Protein AF-A0A9D4GHI7-F1 (afdb_monomer)

pLDDT: mean 71.28, std 16.62, range [35.84, 94.38]

InterPro domains:
  IPR016137 RGS domain [PS50132] (70-131)

Foldseek 3Di:
DDDDPPPVVVVVVVVVVVVVVVVVVVVVVVVVVVVVVVVVCVVVVVVDPPPPDQFDADPVPRDTDDPQLSCLVVCVVVVLVVQVVVVCCCCVPVVVDDPPDDRDDRPHDHSVCVPDDDPPPDDPPVVVVVVVVVVVVVLVVCVVVPHPDPVVVVVVDDPDPDDDDQADPVRHGDDDDPVVVPPPD

Solvent-accessible surface area (backbone atoms only — not comparable to full-atom values): 11734 Å² total; per-residue (Å²): 136,88,83,79,71,76,68,63,62,56,54,53,55,51,53,53,47,55,51,53,52,52,49,51,54,48,51,55,49,51,53,52,51,50,51,52,50,51,50,50,40,59,75,67,44,71,80,57,80,73,84,54,86,79,69,41,65,49,86,88,75,70,47,79,46,52,68,74,36,33,53,32,57,73,42,43,64,62,52,48,52,49,54,51,49,52,50,50,43,40,41,73,73,64,60,76,53,64,95,83,65,75,84,83,77,81,86,63,54,49,79,75,54,81,75,61,75,87,76,85,84,73,73,62,68,70,55,51,56,60,51,52,55,50,50,54,51,50,53,52,50,43,41,73,68,74,46,95,57,65,60,69,69,60,67,76,45,79,94,50,103,61,96,78,72,76,46,44,99,83,74,45,62,69,86,73,66,69,70,76,68,73,75,75,123

Radius of gyration: 34.08 Å; Cα contacts (8 Å, |Δi|>4): 67; chains: 1; bounding box: 99×56×79 Å

Secondary structure (DSSP, 8-state):
-----HHHHHHHHHHHHHHHHHHHHHHHHHHHHHHHHHHHHHHTTTT-----TT----TTT-PPPPHHHHHHHHHHHHHHHHHHHHHHHHHHTS--S-TTPPPPPP----GGGGG------SSHHHHHHHHHHHHHHHHHHHHHTT----HHHHHTS-SSSS---SB-TTS-B----THHHHT--

Organism: Dreissena polymorpha (NCBI:txid45954)

Sequence (185 aa):
MKLFNKNDDDEDIRTFKNRADGIGLRVSSEEEYIKKTMQLFGSYDIFGVHEEENRLFPISSKDVATIDITDDLLTCESLGKTLLKEFAEKRLKEQNVEFYALIQKVQSKKCAYLYKQTVSEKQKVTKMFKADRKLMQRLFNAANSGRAVETASVLEHELSDVPLSFAKASGKMHETQKTSILQGQ

Mean predicted aligned error: 20.53 Å

Structure (mmCIF, N/CA/C/O backbone):
data_AF-A0A9D4GHI7-F1
#
_entry.id   AF-A0A9D4GHI7-F1
#
loop_
_atom_site.group_PDB
_atom_site.id
_atom_site.type_symbol
_atom_site.label_atom_id
_atom_site.label_alt_id
_atom_site.label_comp_id
_atom_site.label_asym_id
_atom_site.label_entity_id
_atom_site.label_seq_id
_atom_site.pdbx_PDB_ins_code
_atom_site.Cartn_x
_atom_site.Cartn_y
_atom_site.Cartn_z
_atom_site.occupancy
_atom_site.B_iso_or_equiv
_atom_site.auth_seq_id
_atom_site.auth_comp_id
_atom_site.auth_asym_id
_atom_site.auth_atom_id
_atom_site.pdbx_PDB_model_num
ATOM 1 N N . MET A 1 1 ? 73.897 -4.783 -46.840 1.00 36.91 1 MET A N 1
ATOM 2 C CA . MET A 1 1 ? 73.487 -3.429 -46.398 1.00 36.91 1 MET A CA 1
ATOM 3 C C . MET A 1 1 ? 72.050 -3.200 -46.835 1.00 36.91 1 MET A C 1
ATOM 5 O O . MET A 1 1 ? 71.668 -3.702 -47.881 1.00 36.91 1 MET A O 1
ATOM 9 N N . LYS A 1 2 ? 71.270 -2.564 -45.957 1.00 49.56 2 LYS A N 1
ATOM 10 C CA . LYS A 1 2 ? 69.801 -2.527 -45.890 1.00 49.56 2 LYS A CA 1
ATOM 11 C C . LYS A 1 2 ? 69.138 -1.776 -47.046 1.00 49.56 2 LYS A C 1
ATOM 13 O O . LYS A 1 2 ? 69.615 -0.704 -47.394 1.00 49.56 2 LYS A O 1
ATOM 18 N N . LEU A 1 3 ? 67.952 -2.231 -47.445 1.00 41.97 3 LEU A N 1
ATOM 19 C CA . LEU A 1 3 ? 66.860 -1.352 -47.868 1.00 41.97 3 LEU A CA 1
ATOM 20 C C . LEU A 1 3 ? 65.563 -1.876 -47.234 1.00 41.97 3 LEU A C 1
ATOM 22 O O . LEU A 1 3 ? 64.875 -2.715 -47.801 1.00 41.97 3 LEU A O 1
ATOM 26 N N . PHE A 1 4 ? 65.289 -1.431 -46.003 1.00 48.09 4 PHE A N 1
ATOM 27 C CA . PHE A 1 4 ? 63.952 -1.525 -45.417 1.00 48.09 4 PHE A CA 1
ATOM 28 C C . PHE A 1 4 ? 63.082 -0.465 -46.096 1.00 48.09 4 PHE A C 1
ATOM 30 O O . PHE A 1 4 ? 63.494 0.691 -46.227 1.00 48.09 4 PHE A O 1
ATOM 37 N N . ASN A 1 5 ? 61.933 -0.904 -46.594 1.00 51.38 5 ASN A N 1
ATOM 38 C CA . ASN A 1 5 ? 61.021 -0.139 -47.427 1.00 51.38 5 ASN A CA 1
ATOM 39 C C . ASN A 1 5 ? 60.277 0.883 -46.550 1.00 51.38 5 ASN A C 1
ATOM 41 O O . ASN A 1 5 ? 59.411 0.514 -45.771 1.00 51.38 5 ASN A O 1
ATOM 45 N N . LYS A 1 6 ? 60.631 2.170 -46.657 1.00 54.22 6 LYS A N 1
ATOM 46 C CA . LYS A 1 6 ? 60.064 3.275 -45.852 1.00 54.22 6 LYS A CA 1
ATOM 47 C C . LYS A 1 6 ? 58.556 3.506 -46.032 1.00 54.22 6 LYS A C 1
ATOM 49 O O . LYS A 1 6 ? 57.991 4.306 -45.303 1.00 54.22 6 LYS A O 1
ATOM 54 N N . ASN A 1 7 ? 57.925 2.855 -47.006 1.00 54.19 7 ASN A N 1
ATOM 55 C CA . ASN A 1 7 ? 56.537 3.128 -47.372 1.00 54.19 7 ASN A CA 1
ATOM 56 C C . ASN A 1 7 ? 55.519 2.301 -46.571 1.00 54.19 7 ASN A C 1
ATOM 58 O O . ASN A 1 7 ? 54.378 2.734 -46.458 1.00 54.19 7 A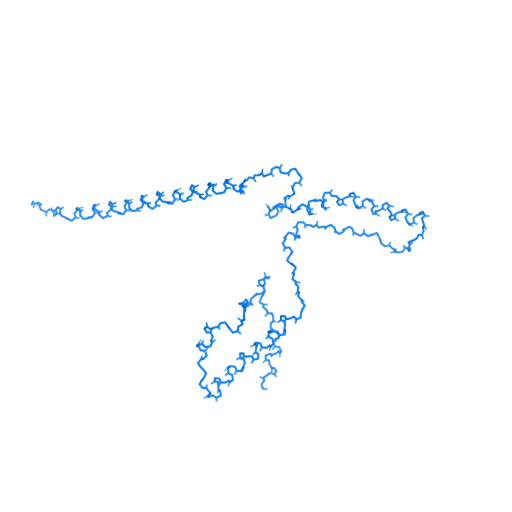SN A O 1
ATOM 62 N N . ASP A 1 8 ? 55.922 1.159 -46.005 1.00 53.44 8 ASP A N 1
ATOM 63 C CA . ASP A 1 8 ? 55.009 0.297 -45.240 1.00 53.44 8 ASP A CA 1
ATOM 64 C C . ASP A 1 8 ? 54.785 0.842 -43.814 1.00 53.44 8 ASP A C 1
ATOM 66 O O . ASP A 1 8 ? 53.674 0.789 -43.292 1.00 53.44 8 ASP A O 1
ATOM 70 N N . ASP A 1 9 ? 55.798 1.492 -43.227 1.00 56.81 9 ASP A N 1
ATOM 71 C CA . ASP A 1 9 ? 55.700 2.109 -41.896 1.00 56.81 9 ASP A CA 1
ATOM 72 C C . ASP A 1 9 ? 54.731 3.317 -41.872 1.00 56.81 9 ASP A C 1
ATOM 74 O O . ASP A 1 9 ? 54.080 3.589 -40.862 1.00 56.81 9 ASP A O 1
ATOM 78 N N . ASP A 1 10 ? 54.591 4.043 -42.988 1.00 56.56 10 ASP A N 1
ATOM 79 C CA . ASP A 1 10 ? 53.779 5.266 -43.067 1.00 56.56 10 ASP A CA 1
ATOM 80 C C . ASP A 1 10 ? 52.264 5.000 -43.200 1.00 56.56 10 ASP A C 1
ATOM 82 O O . ASP A 1 10 ? 51.456 5.841 -42.790 1.00 56.56 10 ASP A O 1
ATOM 86 N N . GLU A 1 11 ? 51.861 3.862 -43.774 1.00 56.34 11 GLU A N 1
ATOM 87 C CA . GLU A 1 11 ? 50.456 3.420 -43.876 1.00 56.34 11 GLU A CA 1
ATOM 88 C C . GLU A 1 11 ? 49.936 2.944 -42.514 1.00 56.34 11 GLU A C 1
ATOM 90 O O . GLU A 1 11 ? 48.863 3.367 -42.064 1.00 56.34 11 GLU A O 1
ATOM 95 N N . ASP A 1 12 ? 50.734 2.151 -41.795 1.00 56.78 12 ASP A N 1
ATOM 96 C CA . ASP A 1 12 ? 50.383 1.676 -40.458 1.00 56.78 12 ASP A CA 1
ATOM 97 C C . ASP A 1 12 ? 50.223 2.854 -39.485 1.00 56.78 12 ASP A C 1
ATOM 99 O O . ASP A 1 12 ? 49.191 2.968 -38.814 1.00 56.78 12 ASP A O 1
ATOM 103 N N . ILE A 1 13 ? 51.160 3.812 -39.475 1.00 57.59 13 ILE A N 1
ATOM 104 C CA . ILE A 1 13 ? 51.083 5.010 -38.617 1.00 57.59 13 ILE A CA 1
ATOM 105 C C . ILE A 1 13 ? 49.811 5.829 -38.894 1.00 57.59 13 ILE A C 1
ATOM 107 O O . ILE A 1 13 ? 49.151 6.271 -37.948 1.00 57.59 13 ILE A O 1
ATOM 111 N N . ARG A 1 14 ? 49.420 6.017 -40.164 1.00 54.94 14 ARG A N 1
ATOM 112 C CA . ARG A 1 14 ? 48.172 6.725 -40.519 1.00 54.94 14 ARG A CA 1
ATOM 113 C C . ARG A 1 14 ? 46.936 5.970 -40.043 1.00 54.94 14 ARG A C 1
ATOM 115 O O . ARG A 1 14 ? 46.001 6.587 -39.534 1.00 54.94 14 ARG A O 1
ATOM 122 N N . THR A 1 15 ? 46.938 4.646 -40.158 1.00 58.62 15 THR A N 1
ATOM 123 C CA . THR A 1 15 ? 45.806 3.796 -39.769 1.00 58.62 15 THR A CA 1
ATOM 124 C C . THR A 1 15 ? 45.612 3.765 -38.249 1.00 58.62 15 THR A C 1
ATOM 126 O O . THR A 1 15 ? 44.480 3.876 -37.765 1.00 58.62 15 THR A O 1
ATOM 129 N N . PHE A 1 16 ? 46.704 3.702 -37.477 1.00 54.75 16 PHE A N 1
ATOM 130 C CA . PHE A 1 16 ? 46.671 3.829 -36.015 1.00 54.75 16 PHE A CA 1
ATOM 131 C C . PHE A 1 16 ? 46.204 5.216 -35.565 1.00 54.75 16 PHE A C 1
ATOM 133 O O . PHE A 1 16 ? 45.392 5.311 -34.643 1.00 54.75 16 PHE A O 1
ATOM 140 N N . LYS A 1 17 ? 46.656 6.278 -36.241 1.00 57.47 17 LYS A N 1
ATOM 141 C CA . LYS A 1 17 ? 46.260 7.657 -35.933 1.00 57.47 17 LYS A CA 1
ATOM 142 C C . LYS A 1 17 ? 44.770 7.894 -36.196 1.00 57.47 17 LYS A C 1
ATOM 144 O O . LYS A 1 17 ? 44.068 8.337 -35.299 1.00 57.47 17 LYS A O 1
ATOM 149 N N . ASN A 1 18 ? 44.251 7.440 -37.338 1.00 58.59 18 ASN A N 1
ATOM 150 C CA . ASN A 1 18 ? 42.822 7.532 -37.668 1.00 58.59 18 ASN A CA 1
ATOM 151 C C . ASN A 1 18 ? 41.924 6.742 -36.694 1.00 58.59 18 ASN A C 1
ATOM 153 O O . ASN A 1 18 ? 40.822 7.183 -36.366 1.00 58.59 18 ASN A O 1
ATOM 157 N N . ARG A 1 19 ? 42.381 5.578 -36.205 1.00 60.00 19 ARG A N 1
ATOM 158 C CA . ARG A 1 19 ? 41.672 4.821 -35.155 1.00 60.00 19 ARG A CA 1
ATOM 159 C C . ARG A 1 19 ? 41.695 5.541 -33.809 1.00 60.00 19 ARG A C 1
ATOM 161 O O . ARG A 1 19 ? 40.661 5.580 -33.150 1.00 60.00 19 ARG A O 1
ATOM 168 N N . ALA A 1 20 ? 42.838 6.095 -33.407 1.00 60.69 20 ALA A N 1
ATOM 169 C CA . ALA A 1 20 ? 42.964 6.854 -32.164 1.00 60.69 20 ALA A CA 1
ATOM 170 C C . ALA A 1 20 ? 42.109 8.132 -32.191 1.00 60.69 20 ALA A C 1
ATOM 172 O O . ALA A 1 20 ? 41.377 8.394 -31.239 1.00 60.69 20 ALA A O 1
ATOM 173 N N . ASP A 1 21 ? 42.115 8.852 -33.314 1.00 60.97 21 ASP A N 1
ATOM 174 C CA . ASP A 1 21 ? 41.306 10.053 -33.532 1.00 60.97 21 ASP A CA 1
ATOM 175 C C . ASP A 1 21 ? 39.803 9.717 -33.546 1.00 60.97 21 ASP A C 1
ATOM 177 O O . ASP A 1 21 ? 38.998 10.418 -32.933 1.00 60.97 21 ASP A O 1
ATOM 181 N N . GLY A 1 22 ? 39.413 8.590 -34.156 1.00 62.66 22 GLY A N 1
ATOM 182 C CA . GLY A 1 22 ? 38.034 8.092 -34.139 1.00 62.66 22 GLY A CA 1
ATOM 183 C C . GLY A 1 22 ? 37.550 7.637 -32.755 1.00 62.66 22 GLY A C 1
ATOM 184 O O . GLY A 1 22 ? 36.383 7.837 -32.418 1.00 62.66 22 GLY A O 1
ATOM 185 N N . ILE A 1 23 ? 38.428 7.057 -31.929 1.00 62.44 23 ILE A N 1
ATOM 186 C CA . ILE A 1 23 ? 38.120 6.721 -30.529 1.00 62.44 23 ILE A CA 1
ATOM 187 C C . ILE A 1 23 ? 37.993 8.002 -29.697 1.00 62.44 23 ILE A C 1
ATOM 189 O O . ILE A 1 23 ? 37.028 8.133 -28.951 1.00 62.44 23 ILE A O 1
ATOM 193 N N . GLY A 1 24 ? 38.896 8.973 -29.873 1.00 63.75 24 GLY A N 1
ATOM 194 C CA . GLY A 1 24 ? 38.831 10.272 -29.198 1.00 63.75 24 GLY A CA 1
ATOM 195 C C . GLY A 1 24 ? 37.549 11.051 -29.516 1.00 63.75 24 GLY A C 1
ATOM 196 O O . GLY A 1 24 ? 36.907 11.571 -28.605 1.00 63.75 24 GLY A O 1
ATOM 197 N N . LEU A 1 25 ? 37.114 11.056 -30.783 1.00 66.06 25 LEU A N 1
ATOM 198 C CA . LEU A 1 25 ? 35.837 11.658 -31.189 1.00 66.06 25 LEU A CA 1
ATOM 199 C C . LEU A 1 25 ? 34.624 10.957 -30.559 1.00 66.06 25 LEU A C 1
ATOM 201 O O . LEU A 1 25 ? 33.683 11.629 -30.136 1.00 66.06 25 LEU A O 1
ATOM 205 N N . ARG A 1 26 ? 34.637 9.619 -30.475 1.00 64.81 26 ARG A N 1
ATOM 206 C CA . ARG A 1 26 ? 33.554 8.851 -29.835 1.00 64.81 26 ARG A CA 1
ATOM 207 C C . ARG A 1 26 ? 33.482 9.121 -28.337 1.00 64.81 26 ARG A C 1
ATOM 209 O O . ARG A 1 26 ? 32.400 9.421 -27.848 1.00 64.81 26 ARG A O 1
ATOM 216 N N . VAL A 1 27 ? 34.620 9.099 -27.646 1.00 72.75 27 VAL A N 1
ATOM 217 C CA . VAL A 1 27 ? 34.700 9.401 -26.209 1.00 72.75 27 VAL A CA 1
ATOM 218 C C . VAL A 1 27 ? 34.228 10.831 -25.930 1.00 72.75 27 VAL A C 1
ATOM 220 O O . VAL A 1 27 ? 33.415 11.036 -25.036 1.00 72.75 27 VAL A O 1
ATOM 223 N N . SER A 1 28 ? 34.638 11.811 -26.744 1.00 75.75 28 SER A N 1
ATOM 224 C CA . SER A 1 28 ? 34.184 13.201 -26.587 1.00 75.75 28 SER A CA 1
ATOM 225 C C . SER A 1 28 ? 32.670 13.350 -26.775 1.00 75.75 28 SER A C 1
ATOM 227 O O . SER A 1 28 ? 32.039 14.131 -26.066 1.00 75.75 28 SER A O 1
ATOM 229 N N . SER A 1 29 ? 32.080 12.610 -27.718 1.00 78.12 29 SER A N 1
ATOM 230 C CA . SER A 1 29 ? 30.631 12.624 -27.933 1.00 78.12 29 SER A CA 1
ATOM 231 C C . SER A 1 29 ? 29.888 11.948 -26.777 1.00 78.12 29 SER A C 1
ATOM 233 O O . SER A 1 29 ? 28.899 12.486 -26.283 1.00 78.12 29 SER A O 1
ATOM 235 N N . GLU A 1 30 ? 30.377 10.802 -26.300 1.00 83.75 30 GLU A N 1
ATOM 236 C CA . GLU A 1 30 ? 29.806 10.078 -25.159 1.00 83.75 30 GLU A CA 1
ATOM 237 C C . GLU A 1 30 ? 29.851 10.912 -23.871 1.00 83.75 30 GLU A C 1
ATOM 239 O O . GLU A 1 30 ? 28.857 10.970 -23.146 1.00 83.75 30 GLU A O 1
ATOM 244 N N . GLU A 1 31 ? 30.946 11.631 -23.614 1.00 87.69 31 GLU A N 1
ATOM 245 C CA . GLU A 1 31 ? 31.047 12.568 -22.489 1.00 87.69 31 GLU A CA 1
ATOM 246 C C . GLU A 1 31 ? 29.995 13.682 -22.554 1.00 87.69 31 GLU A C 1
ATOM 248 O O . GLU A 1 31 ? 29.433 14.074 -21.527 1.00 87.69 31 GLU A O 1
ATOM 253 N N . GLU A 1 32 ? 29.706 14.193 -23.750 1.00 89.44 32 GLU A N 1
ATOM 254 C CA . GLU A 1 32 ? 28.694 15.229 -23.954 1.00 89.44 32 GLU A CA 1
ATOM 255 C C . GLU A 1 32 ? 27.276 14.686 -23.713 1.00 89.44 32 GLU A C 1
ATOM 257 O O . GLU A 1 32 ? 26.469 15.328 -23.032 1.00 89.44 32 GLU A O 1
ATOM 262 N N . TYR A 1 33 ? 26.994 13.458 -24.166 1.00 88.00 33 TYR A N 1
ATOM 263 C CA . TYR A 1 33 ? 25.744 12.764 -23.849 1.00 88.00 33 TYR A CA 1
ATOM 264 C C . TYR A 1 33 ? 25.595 12.505 -22.350 1.00 88.00 33 TYR A C 1
ATOM 266 O O . TYR A 1 33 ? 24.524 12.755 -21.799 1.00 88.00 33 TYR A O 1
ATOM 274 N N . ILE A 1 34 ? 26.652 12.055 -21.667 1.00 89.31 34 ILE A N 1
ATOM 275 C CA . ILE A 1 34 ? 26.629 11.835 -20.215 1.00 89.31 34 ILE A CA 1
ATOM 276 C C . ILE A 1 34 ? 26.352 13.150 -19.486 1.00 89.31 34 ILE A C 1
ATOM 278 O O . ILE A 1 34 ? 25.494 13.179 -18.605 1.00 89.31 34 ILE A O 1
ATOM 282 N N . LYS A 1 35 ? 27.008 14.250 -19.877 1.00 90.00 35 LYS A N 1
ATOM 283 C CA . LYS A 1 35 ? 26.753 15.581 -19.300 1.00 90.00 35 LYS A CA 1
ATOM 284 C C . LYS A 1 35 ? 25.298 16.001 -19.479 1.00 90.00 35 LYS A C 1
ATOM 286 O O . LYS A 1 35 ? 24.675 16.445 -18.518 1.00 90.00 35 LYS A O 1
ATOM 291 N N . LYS A 1 36 ? 24.735 15.811 -20.674 1.00 91.38 36 LYS A N 1
ATOM 292 C CA . LYS A 1 36 ? 23.339 16.158 -20.967 1.00 91.38 36 LYS A CA 1
ATOM 293 C C . LYS A 1 36 ? 22.356 15.303 -20.166 1.00 91.38 36 LYS A C 1
ATOM 295 O O . LYS A 1 36 ? 21.393 15.833 -19.621 1.00 91.38 36 LYS A O 1
ATOM 300 N N . THR A 1 37 ? 22.626 14.005 -20.039 1.00 87.69 37 THR A N 1
ATOM 301 C CA . THR A 1 37 ? 21.833 13.081 -19.218 1.00 87.69 37 THR A CA 1
ATOM 302 C C . THR A 1 37 ? 21.900 13.448 -17.737 1.00 87.69 37 THR A C 1
ATOM 304 O O . THR A 1 37 ? 20.863 13.537 -17.090 1.00 87.69 37 THR A O 1
ATOM 307 N N . MET A 1 38 ? 23.091 13.735 -17.207 1.00 87.88 38 MET A N 1
ATOM 308 C CA . MET A 1 38 ? 23.264 14.161 -15.814 1.00 87.88 38 MET A CA 1
ATOM 309 C C . MET A 1 38 ? 22.590 15.507 -15.538 1.00 87.88 38 MET A C 1
ATOM 311 O O . MET A 1 38 ? 21.978 15.680 -14.488 1.00 87.88 38 MET A O 1
ATOM 315 N N . GLN A 1 39 ? 22.633 16.440 -16.491 1.00 90.62 39 GLN A N 1
ATOM 316 C CA . GLN A 1 39 ? 21.901 17.702 -16.394 1.00 90.62 39 GLN A CA 1
ATOM 317 C C . GLN A 1 39 ? 20.385 17.467 -16.369 1.00 90.62 39 GLN A C 1
ATOM 319 O O . GLN A 1 39 ? 19.680 18.095 -15.582 1.00 90.62 39 GLN A O 1
ATOM 324 N N . LEU A 1 40 ? 19.888 16.533 -17.185 1.00 89.00 40 LEU A N 1
ATOM 325 C CA . LEU A 1 40 ? 18.485 16.130 -17.170 1.00 89.00 40 LEU A CA 1
ATOM 326 C C . LEU A 1 40 ? 18.107 15.518 -15.812 1.00 89.00 40 LEU A C 1
ATOM 328 O O . LEU A 1 40 ? 17.105 15.907 -15.219 1.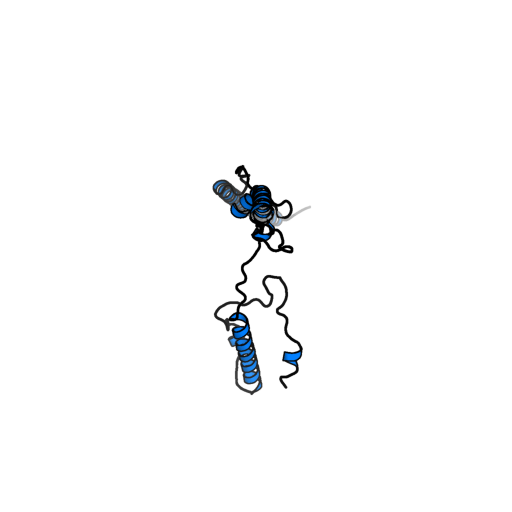00 89.00 40 LEU A O 1
ATOM 332 N N . PHE A 1 41 ? 18.939 14.617 -15.288 1.00 88.50 41 PHE A N 1
ATOM 333 C CA . PHE A 1 41 ? 18.741 13.994 -13.980 1.00 88.50 41 PHE A CA 1
ATOM 334 C C . PHE A 1 41 ? 18.721 15.020 -12.846 1.00 88.50 41 PHE A C 1
ATOM 336 O O . PHE A 1 41 ? 17.873 14.924 -11.964 1.00 88.50 41 PHE A O 1
ATOM 343 N N . GLY A 1 42 ? 19.589 16.033 -12.906 1.00 83.88 42 GLY A N 1
ATOM 344 C CA . GLY A 1 42 ? 19.567 17.160 -11.975 1.00 83.88 42 GLY A CA 1
ATOM 345 C C . GLY A 1 42 ? 18.320 18.037 -12.122 1.00 83.88 42 GLY A C 1
ATOM 346 O O . GLY A 1 42 ? 17.767 18.472 -11.121 1.00 83.88 42 GLY A O 1
ATOM 347 N N . SER A 1 43 ? 17.827 18.263 -13.347 1.00 85.19 43 SER A N 1
ATOM 348 C CA . SER A 1 43 ? 16.620 19.077 -13.577 1.00 85.19 43 SER A CA 1
ATOM 349 C C . SER A 1 43 ? 15.338 18.445 -13.028 1.00 85.19 43 SER A C 1
ATOM 351 O O . SER A 1 43 ? 14.436 19.164 -12.607 1.00 85.19 43 SER A O 1
ATOM 353 N N . TYR A 1 44 ? 15.275 17.112 -13.014 1.00 78.38 44 TYR A N 1
ATOM 354 C CA . TYR A 1 44 ? 14.162 16.341 -12.456 1.00 78.38 44 TYR A CA 1
ATOM 355 C C . TYR A 1 44 ? 14.427 15.865 -11.021 1.00 78.38 44 TYR A C 1
ATOM 357 O O . TYR A 1 44 ? 13.640 15.079 -10.505 1.00 78.38 44 TYR A O 1
ATOM 365 N N . ASP A 1 45 ? 15.533 16.304 -10.410 1.00 73.50 45 ASP A N 1
ATOM 366 C CA . ASP A 1 45 ? 15.969 15.932 -9.060 1.00 73.50 45 ASP A CA 1
ATOM 367 C C . ASP A 1 45 ? 15.890 14.417 -8.780 1.00 73.50 45 ASP A C 1
ATOM 369 O O . ASP A 1 45 ? 15.499 13.966 -7.710 1.00 73.50 45 ASP A O 1
ATOM 373 N N . ILE A 1 46 ? 16.259 13.597 -9.773 1.00 72.62 46 ILE A N 1
ATOM 374 C CA . ILE A 1 46 ? 16.041 12.136 -9.747 1.00 72.62 46 ILE A CA 1
ATOM 375 C C . ILE A 1 46 ? 16.812 11.460 -8.602 1.00 72.62 46 ILE A C 1
ATOM 377 O O . ILE A 1 46 ? 16.407 10.411 -8.103 1.00 72.62 46 ILE A O 1
ATOM 381 N N . PHE A 1 47 ? 17.931 12.061 -8.191 1.00 71.94 47 PHE A N 1
ATOM 382 C CA . PHE A 1 47 ? 18.752 11.612 -7.064 1.00 71.94 47 PHE A CA 1
ATOM 383 C C . PHE A 1 47 ? 18.596 12.490 -5.824 1.00 71.94 47 PHE A C 1
ATOM 385 O O . PHE A 1 47 ? 19.315 12.281 -4.844 1.00 71.94 47 PHE A O 1
ATOM 392 N N . GLY A 1 48 ? 17.690 13.466 -5.868 1.00 63.50 48 GLY A N 1
ATOM 393 C CA . GLY A 1 48 ? 17.322 14.254 -4.712 1.00 63.50 48 GLY A CA 1
ATOM 394 C C . GLY A 1 48 ? 16.810 13.324 -3.632 1.00 63.50 48 GLY A C 1
ATOM 395 O O . GLY A 1 48 ? 15.780 12.664 -3.779 1.00 63.50 48 GLY A O 1
ATOM 396 N N . VAL A 1 49 ? 17.534 13.262 -2.517 1.00 62.00 49 VAL A N 1
ATOM 397 C CA . VAL A 1 49 ? 16.946 12.771 -1.277 1.00 62.00 49 VAL A CA 1
ATOM 398 C C . VAL A 1 49 ? 16.002 13.877 -0.844 1.00 62.00 49 VAL A C 1
ATOM 400 O O . VAL A 1 49 ? 16.394 14.802 -0.141 1.00 62.00 49 VAL A O 1
ATOM 403 N N . HIS A 1 50 ? 14.773 13.835 -1.352 1.00 61.06 50 HIS A N 1
ATOM 404 C CA . HIS A 1 50 ? 13.737 14.723 -0.872 1.00 61.06 50 HIS A CA 1
ATOM 405 C C . HIS A 1 50 ? 13.531 14.385 0.605 1.00 61.06 50 HIS A C 1
ATOM 407 O O . HIS A 1 50 ? 12.929 13.359 0.936 1.00 61.06 50 HIS A O 1
ATOM 413 N N . GLU A 1 51 ? 14.058 15.235 1.488 1.00 60.59 51 GLU A N 1
ATOM 414 C CA . GLU A 1 51 ? 13.716 15.286 2.909 1.00 60.59 51 GLU A CA 1
ATOM 415 C C . GLU A 1 51 ? 12.269 15.778 3.044 1.00 60.59 51 GLU A C 1
ATOM 417 O O . GLU A 1 51 ? 11.970 16.796 3.658 1.00 60.59 51 GLU A O 1
ATOM 422 N N . GLU A 1 52 ? 11.335 15.084 2.401 1.00 61.50 52 GLU A N 1
ATOM 423 C CA . GLU A 1 52 ? 9.937 15.257 2.726 1.00 61.50 52 GLU A CA 1
ATOM 424 C C . GLU A 1 52 ? 9.713 14.573 4.066 1.00 61.50 52 GLU A C 1
ATOM 426 O O . GLU A 1 52 ? 9.768 13.342 4.187 1.00 61.50 52 GLU A O 1
ATOM 431 N N . GLU A 1 53 ? 9.517 15.408 5.085 1.00 66.06 53 GLU A N 1
ATOM 432 C CA . GLU A 1 53 ? 9.170 14.983 6.430 1.00 66.06 53 GLU A CA 1
ATOM 433 C C . GLU A 1 53 ? 8.050 13.933 6.359 1.00 66.06 53 GLU A C 1
ATOM 435 O O . GLU A 1 53 ? 7.025 14.117 5.703 1.00 66.06 53 GLU A O 1
ATOM 440 N N . ASN A 1 54 ? 8.267 12.810 7.043 1.00 69.62 54 ASN A N 1
ATOM 441 C CA . ASN A 1 54 ? 7.363 11.663 7.160 1.00 69.62 54 ASN A CA 1
ATOM 442 C C . ASN A 1 54 ? 7.275 10.685 5.979 1.00 69.62 54 ASN A C 1
ATOM 444 O O . ASN A 1 54 ? 6.536 9.712 6.105 1.00 69.62 54 ASN A O 1
ATOM 448 N N . ARG A 1 55 ? 8.035 10.812 4.883 1.00 77.44 55 ARG A N 1
ATOM 449 C CA . ARG A 1 55 ? 8.038 9.740 3.862 1.00 77.44 55 ARG A CA 1
ATOM 450 C C . ARG A 1 55 ? 8.658 8.445 4.396 1.00 77.44 55 ARG A C 1
ATOM 452 O O . ARG A 1 55 ? 9.782 8.429 4.895 1.00 77.44 55 ARG A O 1
ATOM 459 N N . LEU A 1 56 ? 7.931 7.334 4.261 1.00 85.62 56 LEU A N 1
ATOM 460 C CA . LEU A 1 56 ? 8.410 6.011 4.662 1.00 85.62 56 LEU A CA 1
ATOM 461 C C . LEU A 1 56 ? 9.117 5.293 3.509 1.00 85.62 56 LEU A C 1
ATOM 463 O O . LEU A 1 56 ? 8.656 5.308 2.370 1.00 85.62 56 LEU A O 1
ATOM 467 N N . PHE A 1 57 ? 10.202 4.591 3.835 1.00 86.44 57 PHE A N 1
ATOM 468 C CA . PHE A 1 57 ? 10.986 3.799 2.888 1.00 86.44 57 PHE A CA 1
ATOM 469 C C . PHE A 1 57 ? 11.049 2.345 3.365 1.00 86.44 57 PHE A C 1
ATOM 471 O O . PHE A 1 57 ? 11.646 2.062 4.410 1.00 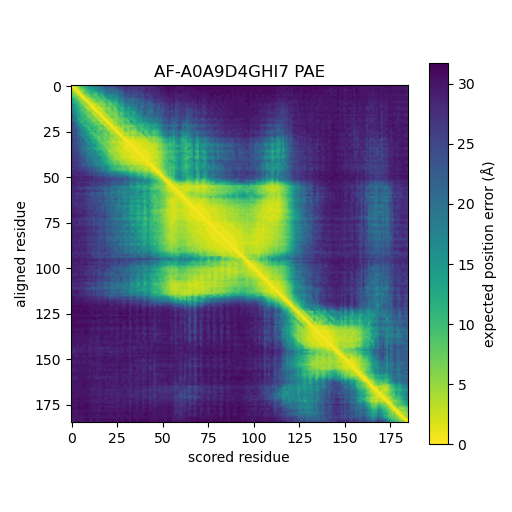86.44 57 PHE A O 1
ATOM 478 N N . PRO A 1 58 ? 10.445 1.384 2.648 1.00 84.75 58 PRO A N 1
ATOM 479 C CA . PRO A 1 58 ? 10.572 -0.023 2.987 1.00 84.75 58 PRO A CA 1
ATOM 480 C C . PRO A 1 58 ? 12.006 -0.479 2.704 1.00 84.75 58 PRO A C 1
ATOM 482 O O . PRO A 1 58 ? 12.472 -0.404 1.571 1.00 84.75 58 PRO A O 1
ATOM 485 N N . ILE A 1 59 ? 12.695 -1.026 3.709 1.00 84.94 59 ILE A N 1
ATOM 486 C CA . ILE A 1 59 ? 14.097 -1.479 3.586 1.00 84.94 59 ILE A CA 1
ATOM 487 C C . ILE A 1 59 ? 14.273 -2.503 2.452 1.00 84.94 59 ILE A C 1
ATOM 489 O O . ILE A 1 59 ? 15.307 -2.534 1.788 1.00 84.94 59 ILE A O 1
ATOM 493 N N . SER A 1 60 ? 13.258 -3.338 2.218 1.00 82.44 60 SER A N 1
ATOM 494 C CA . SER A 1 60 ? 13.301 -4.407 1.220 1.00 82.44 60 SER A CA 1
ATOM 495 C C . SER A 1 60 ? 13.298 -3.905 -0.220 1.00 82.44 60 SER A C 1
ATOM 497 O O . 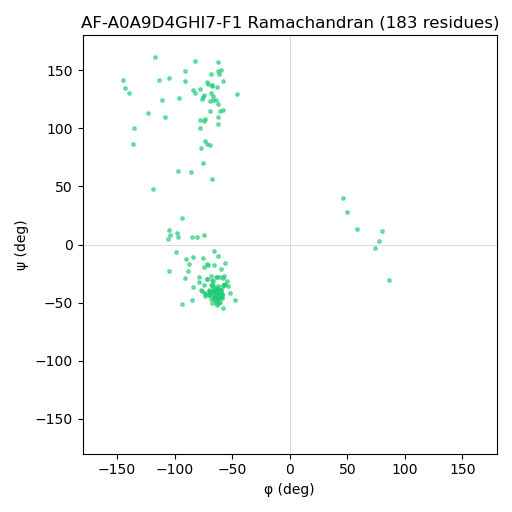SER A 1 60 ? 13.968 -4.499 -1.058 1.00 82.44 60 SER A O 1
ATOM 499 N N . SER A 1 61 ? 12.524 -2.860 -0.517 1.00 82.12 61 SER A N 1
ATOM 500 C CA . SER A 1 61 ? 12.383 -2.350 -1.883 1.00 82.12 61 SER A CA 1
ATOM 501 C C . SER A 1 61 ? 13.145 -1.062 -2.134 1.00 82.12 61 SER A C 1
ATOM 503 O O . SER A 1 61 ? 13.483 -0.793 -3.278 1.00 82.12 61 SER A O 1
ATOM 505 N N . LYS A 1 62 ? 13.443 -0.292 -1.080 1.00 80.75 62 LYS A N 1
ATOM 506 C CA . LYS A 1 62 ? 14.047 1.047 -1.146 1.00 80.75 62 LYS A CA 1
ATOM 507 C C . LYS A 1 62 ? 13.229 2.065 -1.950 1.00 80.75 62 LYS A C 1
ATOM 509 O O . LYS A 1 62 ? 13.728 3.147 -2.236 1.00 80.75 62 LYS A O 1
ATOM 514 N N . ASP A 1 63 ? 11.978 1.740 -2.259 1.00 82.50 63 ASP A N 1
ATOM 515 C CA . ASP A 1 63 ? 11.054 2.645 -2.933 1.00 82.50 63 ASP A CA 1
ATOM 516 C C . ASP A 1 63 ? 10.400 3.606 -1.936 1.00 82.50 63 ASP A C 1
ATOM 518 O O . ASP A 1 63 ? 10.301 3.331 -0.740 1.00 82.50 63 ASP A O 1
ATOM 522 N N . VAL A 1 64 ? 9.914 4.737 -2.437 1.00 86.25 64 VAL A N 1
ATOM 523 C CA . VAL A 1 64 ? 9.170 5.713 -1.636 1.00 86.25 64 VAL A CA 1
ATOM 524 C C . VAL A 1 64 ? 7.747 5.197 -1.405 1.00 86.25 64 VAL A C 1
ATOM 526 O O . VAL A 1 64 ? 7.025 4.898 -2.359 1.00 86.25 64 VAL A O 1
ATOM 529 N N . ALA A 1 65 ? 7.311 5.109 -0.146 1.00 87.12 65 ALA A N 1
ATOM 530 C CA . ALA A 1 65 ? 5.912 4.832 0.159 1.00 87.12 65 ALA A CA 1
ATOM 531 C C . ALA A 1 65 ? 5.023 6.008 -0.273 1.00 87.12 65 ALA A C 1
ATOM 533 O O . ALA A 1 65 ? 5.328 7.172 -0.018 1.00 87.12 65 ALA A O 1
ATOM 534 N N . THR A 1 66 ? 3.885 5.703 -0.897 1.00 87.88 66 THR A N 1
ATOM 535 C CA . THR A 1 66 ? 2.861 6.707 -1.212 1.00 87.88 66 THR A CA 1
ATOM 536 C C . THR A 1 66 ? 2.315 7.334 0.068 1.00 87.88 66 THR A C 1
ATOM 538 O O . THR A 1 66 ? 2.181 6.626 1.067 1.00 87.88 66 THR A O 1
ATOM 541 N N . ILE A 1 67 ? 1.894 8.599 0.000 1.00 87.94 67 ILE A N 1
ATOM 542 C CA . ILE A 1 67 ? 1.297 9.357 1.118 1.00 87.94 67 ILE A CA 1
ATOM 543 C C . ILE A 1 67 ? 0.208 8.538 1.829 1.00 87.94 67 ILE A C 1
ATOM 545 O O . ILE A 1 67 ? 0.281 8.329 3.030 1.00 87.94 67 ILE A O 1
ATOM 549 N N . ASP A 1 68 ? -0.703 7.926 1.071 1.00 88.44 68 ASP A N 1
ATOM 550 C CA . ASP A 1 68 ? -1.741 7.028 1.588 1.00 88.44 68 ASP A CA 1
ATOM 551 C C . ASP A 1 68 ? -1.237 5.891 2.492 1.00 88.44 68 ASP A C 1
ATOM 553 O O . ASP A 1 68 ? -1.900 5.519 3.452 1.00 88.44 68 ASP A O 1
ATOM 557 N N .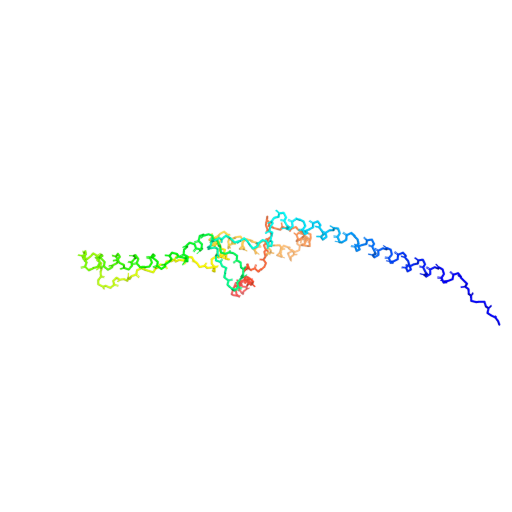 ILE A 1 69 ? -0.120 5.256 2.125 1.00 89.88 69 ILE A N 1
ATOM 558 C CA . ILE A 1 69 ? 0.459 4.138 2.886 1.00 89.88 69 ILE A CA 1
ATOM 559 C C . I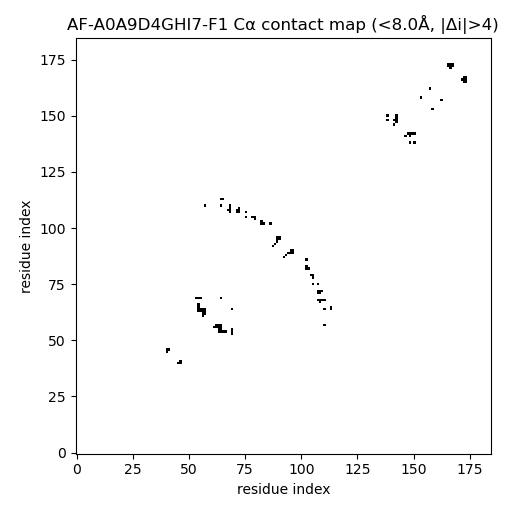LE A 1 69 ? 1.169 4.691 4.116 1.00 89.88 69 ILE A C 1
ATOM 561 O O . ILE A 1 69 ? 1.087 4.101 5.189 1.00 89.88 69 ILE A O 1
ATOM 565 N N . THR A 1 70 ? 1.858 5.815 3.945 1.00 90.38 70 THR A N 1
ATOM 566 C CA . THR A 1 70 ? 2.541 6.536 5.012 1.00 90.38 70 THR A CA 1
ATOM 567 C C . THR A 1 70 ? 1.569 6.940 6.115 1.00 90.38 70 THR A C 1
ATOM 569 O O . THR A 1 70 ? 1.752 6.526 7.258 1.00 90.38 70 THR A O 1
ATOM 572 N N . ASP A 1 71 ? 0.496 7.648 5.770 1.00 90.56 71 ASP A N 1
ATOM 573 C CA . ASP A 1 71 ? -0.507 8.108 6.730 1.00 90.56 71 ASP A CA 1
ATOM 574 C C . ASP A 1 71 ? -1.173 6.932 7.445 1.00 90.56 71 ASP A C 1
ATOM 576 O O . ASP A 1 71 ? -1.308 6.937 8.668 1.00 90.56 71 ASP A O 1
ATOM 580 N N . ASP A 1 72 ? -1.544 5.883 6.710 1.00 91.19 72 ASP A N 1
ATOM 581 C CA . ASP A 1 72 ? -2.220 4.716 7.279 1.00 91.19 72 ASP A CA 1
ATOM 582 C C . ASP A 1 72 ? -1.299 3.938 8.238 1.00 91.19 72 ASP A C 1
ATOM 584 O O . ASP A 1 72 ? -1.720 3.528 9.318 1.00 91.19 72 ASP A O 1
ATOM 588 N N . LEU A 1 73 ? -0.008 3.797 7.911 1.00 91.75 73 LEU A N 1
ATOM 589 C CA . LEU A 1 73 ? 0.968 3.161 8.803 1.00 91.75 73 LEU A CA 1
ATOM 590 C C . LEU A 1 73 ? 1.285 4.016 10.035 1.00 91.75 73 LEU A C 1
ATOM 592 O O . LEU A 1 73 ? 1.387 3.464 11.131 1.00 91.75 73 LEU A O 1
ATOM 596 N N . LEU A 1 74 ? 1.415 5.336 9.882 1.00 91.56 74 LEU A N 1
ATOM 597 C CA . LEU A 1 74 ? 1.702 6.242 10.998 1.00 91.56 74 LEU A CA 1
ATOM 598 C C . LEU A 1 74 ? 0.497 6.411 11.938 1.00 91.56 74 LEU A C 1
ATOM 600 O O . LEU A 1 74 ? 0.676 6.607 13.139 1.00 91.56 74 LEU A O 1
ATOM 604 N N . THR A 1 75 ? -0.732 6.287 11.428 1.00 91.94 75 THR A N 1
ATOM 605 C CA . THR A 1 75 ? -1.968 6.449 12.217 1.00 91.94 75 THR A CA 1
ATOM 606 C C . THR A 1 75 ? -2.601 5.131 12.682 1.00 91.94 75 THR A C 1
ATOM 608 O O . THR A 1 75 ? -3.530 5.152 13.491 1.00 91.94 75 THR A O 1
ATOM 611 N N . CYS A 1 76 ? -2.100 3.965 12.254 1.00 92.19 76 CYS A N 1
ATOM 612 C CA . CYS A 1 76 ? -2.732 2.676 12.568 1.00 92.19 76 CYS A CA 1
ATOM 613 C C . CYS A 1 76 ? -2.869 2.391 14.075 1.00 92.19 76 CYS A C 1
ATOM 615 O O . CYS A 1 76 ? -3.860 1.797 14.510 1.00 92.19 76 CYS A O 1
ATOM 617 N N . GLU A 1 77 ? -1.904 2.827 14.890 1.00 93.25 77 GLU A N 1
ATOM 618 C CA . GLU A 1 77 ? -1.927 2.607 16.338 1.00 93.25 77 GLU A CA 1
ATOM 619 C C . GLU A 1 77 ? -3.045 3.414 17.007 1.00 93.25 77 GLU A C 1
ATOM 621 O O . GLU A 1 77 ? -3.802 2.878 17.824 1.00 93.25 77 GLU A O 1
ATOM 626 N N . SER A 1 78 ? -3.166 4.699 16.662 1.00 93.31 78 SER A N 1
ATOM 627 C CA . SER A 1 78 ? -4.196 5.571 17.228 1.00 93.31 78 SER A CA 1
ATOM 628 C C . SER A 1 78 ? -5.587 5.098 16.808 1.00 93.31 78 SER A C 1
ATOM 630 O O . SER A 1 78 ? -6.466 4.980 17.662 1.00 93.31 78 SER A O 1
ATOM 632 N N . LEU A 1 79 ? -5.758 4.704 15.543 1.00 92.56 79 LEU A N 1
ATOM 633 C CA . LEU A 1 79 ? -6.987 4.088 15.037 1.00 92.56 79 LEU A CA 1
ATOM 634 C C . LEU A 1 79 ? -7.343 2.801 15.794 1.00 92.56 79 LEU A C 1
ATOM 636 O O . LEU A 1 79 ? -8.485 2.632 16.224 1.00 92.56 79 LEU A O 1
ATOM 640 N N . GLY A 1 80 ? -6.367 1.916 16.021 1.00 93.75 80 GLY A N 1
ATOM 641 C CA . GLY A 1 80 ? -6.572 0.683 16.782 1.00 93.75 80 GLY A CA 1
ATOM 642 C C . GLY A 1 80 ? -7.007 0.940 18.227 1.00 93.75 80 GLY A C 1
ATOM 643 O O . GLY A 1 80 ? -7.930 0.289 18.722 1.00 93.75 80 GLY A O 1
ATOM 644 N N . LYS A 1 81 ? -6.396 1.927 18.896 1.00 94.38 81 LYS A N 1
ATOM 645 C CA . LYS A 1 81 ? -6.787 2.339 20.255 1.00 94.38 81 LYS A CA 1
ATOM 646 C C . LYS A 1 81 ? -8.209 2.895 20.292 1.00 94.38 81 LYS A C 1
ATOM 648 O O . LYS A 1 81 ? -8.949 2.575 21.222 1.00 94.38 81 LYS A O 1
ATOM 653 N N . THR A 1 82 ? -8.594 3.703 19.308 1.00 94.31 82 THR A N 1
ATOM 654 C CA . THR A 1 82 ? -9.949 4.264 19.211 1.00 94.31 82 THR A CA 1
ATOM 655 C C . THR A 1 82 ? -10.987 3.164 19.014 1.00 94.31 82 THR A C 1
ATOM 657 O O . THR A 1 82 ? -11.932 3.088 19.796 1.00 94.31 82 THR A O 1
ATOM 660 N N . LEU A 1 83 ? -10.763 2.233 18.079 1.00 93.56 83 LEU A N 1
ATOM 661 C CA . LEU A 1 83 ? -11.668 1.096 17.861 1.00 93.56 83 LEU A CA 1
ATOM 662 C C . LEU A 1 83 ? -11.823 0.218 19.105 1.00 93.56 83 LEU A C 1
ATOM 664 O O . LEU A 1 83 ? -12.925 -0.238 19.407 1.00 93.56 83 LEU A O 1
ATOM 668 N N . LEU A 1 84 ? -10.734 -0.013 19.843 1.00 93.94 84 LEU A N 1
ATOM 669 C CA . LEU A 1 84 ? -10.788 -0.784 21.081 1.00 93.94 84 LEU A CA 1
ATOM 670 C C . LEU A 1 84 ? -11.621 -0.072 22.153 1.00 93.94 84 LEU A C 1
ATOM 672 O O . LEU A 1 84 ? -12.428 -0.715 22.824 1.00 93.94 84 LEU A O 1
ATOM 676 N N . LYS A 1 85 ? -11.432 1.243 22.313 1.00 94.31 85 LYS A N 1
ATOM 677 C CA . LYS A 1 85 ? -12.212 2.051 23.258 1.00 94.31 85 LYS A CA 1
ATOM 678 C C . LYS A 1 85 ? -13.692 2.035 22.898 1.00 94.31 85 LYS A C 1
ATOM 680 O O . LYS A 1 85 ? -14.501 1.698 23.753 1.00 94.31 85 LYS A O 1
ATOM 685 N N . GLU A 1 86 ? -14.034 2.306 21.642 1.00 93.69 86 GLU A N 1
ATOM 686 C CA . GLU A 1 86 ? -15.423 2.265 21.175 1.00 93.69 86 GLU A CA 1
ATOM 687 C C . GLU A 1 86 ? -16.057 0.888 21.384 1.00 93.69 86 GLU A C 1
ATOM 689 O O . GLU A 1 86 ? -17.199 0.792 21.828 1.00 93.69 86 GLU A O 1
ATOM 694 N N . PHE A 1 87 ? -15.320 -0.190 21.100 1.00 93.69 87 PHE A N 1
ATOM 695 C CA . PHE A 1 87 ? -15.803 -1.546 21.343 1.00 93.69 87 PHE A CA 1
ATOM 696 C C . PHE A 1 87 ? -16.057 -1.795 22.835 1.00 93.69 87 PHE A C 1
ATOM 698 O O . PHE A 1 87 ? -17.096 -2.347 23.200 1.00 93.69 87 PHE A O 1
ATOM 705 N N . ALA A 1 88 ? -15.136 -1.371 23.704 1.00 92.12 88 ALA A N 1
ATOM 706 C CA . ALA A 1 88 ? -15.293 -1.500 25.148 1.00 92.12 88 ALA A CA 1
ATOM 707 C C . ALA A 1 88 ? -16.492 -0.691 25.663 1.00 92.12 88 ALA A C 1
ATOM 709 O O . ALA A 1 88 ? -17.242 -1.194 26.495 1.00 92.12 88 ALA A O 1
ATOM 710 N N . GLU A 1 89 ? -16.719 0.519 25.153 1.00 93.94 89 GLU A N 1
ATOM 711 C CA . GLU A 1 89 ? -17.866 1.347 25.536 1.00 93.94 89 GLU A CA 1
ATOM 712 C C . GLU A 1 89 ? -19.194 0.748 25.070 1.00 93.94 89 GLU A C 1
ATOM 714 O O . GLU A 1 89 ? -20.077 0.518 25.900 1.00 93.94 89 GLU A O 1
ATOM 719 N N . LYS A 1 90 ? -19.301 0.382 23.788 1.00 92.38 90 LYS A N 1
ATOM 720 C CA . LYS A 1 90 ? -20.493 -0.277 23.224 1.00 92.38 90 LYS A CA 1
ATOM 721 C C . LYS A 1 90 ? -20.842 -1.568 23.961 1.00 92.38 90 LYS A C 1
ATOM 723 O O . LYS A 1 90 ? -22.010 -1.915 24.122 1.00 92.38 90 LYS A O 1
ATOM 728 N N . ARG A 1 91 ? -19.827 -2.296 24.426 1.00 91.19 91 ARG A N 1
ATOM 729 C CA . ARG A 1 91 ? -20.021 -3.577 25.100 1.00 91.19 91 ARG A CA 1
ATOM 730 C C . ARG A 1 91 ? -20.307 -3.443 26.592 1.00 91.19 91 ARG A C 1
ATOM 732 O O . ARG A 1 91 ? -21.223 -4.092 27.083 1.00 91.19 91 ARG A O 1
ATOM 739 N N . LEU A 1 92 ? -19.519 -2.649 27.315 1.00 89.88 92 LEU A N 1
ATOM 740 C CA . LEU A 1 92 ? -19.608 -2.553 28.776 1.00 89.88 92 LEU A CA 1
ATOM 741 C C . LEU A 1 92 ? -20.685 -1.568 29.232 1.00 89.88 92 LEU A C 1
ATOM 743 O O . LEU A 1 92 ? -21.330 -1.821 30.246 1.00 89.88 92 LEU A O 1
ATOM 747 N N . LYS A 1 93 ? -20.868 -0.454 28.511 1.00 89.75 93 LYS A N 1
ATOM 748 C CA . LYS A 1 93 ? -21.834 0.591 28.878 1.00 89.75 93 LYS A CA 1
ATOM 749 C C . LYS A 1 93 ? -23.169 0.381 28.176 1.00 89.75 93 LYS A C 1
ATOM 751 O O . LYS A 1 93 ? -24.202 0.369 28.832 1.00 89.75 93 LYS A O 1
ATOM 756 N N . GLU A 1 94 ? -23.142 0.212 26.855 1.00 90.69 94 GLU A N 1
ATOM 757 C CA . GLU A 1 94 ? -24.368 0.169 26.045 1.00 90.69 94 GLU A CA 1
ATOM 758 C C . GLU A 1 94 ? -24.975 -1.239 25.944 1.00 90.69 94 GLU A C 1
ATOM 760 O O . GLU A 1 94 ? -26.133 -1.369 25.563 1.00 90.69 94 GLU A O 1
ATOM 765 N N . GLN A 1 95 ? -24.205 -2.291 26.271 1.00 84.12 95 GLN A N 1
ATOM 766 C CA . GLN A 1 95 ? -24.588 -3.709 26.129 1.00 84.12 95 GLN A CA 1
ATOM 767 C C . GLN A 1 95 ? -25.149 -4.060 24.738 1.00 84.12 95 GLN A C 1
ATOM 769 O O . GLN A 1 95 ? -25.923 -4.999 24.572 1.00 84.12 95 GLN A O 1
ATOM 774 N N . ASN A 1 96 ? -24.716 -3.323 23.717 1.00 84.25 96 ASN A N 1
ATOM 775 C CA . ASN A 1 96 ? -25.259 -3.377 22.360 1.00 84.25 96 ASN A CA 1
ATOM 776 C C . ASN A 1 96 ? -24.476 -4.349 21.454 1.00 84.25 96 ASN A C 1
ATOM 778 O O . ASN A 1 96 ? -24.409 -4.196 20.237 1.00 84.25 96 ASN A O 1
ATOM 782 N N . VAL A 1 97 ? -23.775 -5.311 22.057 1.00 84.88 97 VAL A N 1
ATOM 783 C CA . VAL A 1 97 ? -22.828 -6.188 21.365 1.00 84.88 97 VAL A CA 1
ATOM 784 C C . VAL A 1 97 ? -22.968 -7.613 21.896 1.00 84.88 97 VAL A C 1
ATOM 786 O O . VAL A 1 97 ? -22.913 -7.836 23.104 1.00 84.88 97 VAL A O 1
ATOM 789 N N . GLU A 1 98 ? -23.101 -8.589 20.994 1.00 86.62 98 GLU A N 1
ATOM 790 C CA . GLU A 1 98 ? -23.245 -10.009 21.341 1.00 86.62 98 GLU A CA 1
ATOM 791 C C . GLU A 1 98 ? -22.056 -10.555 22.134 1.00 86.62 98 GLU A C 1
ATOM 793 O O . GLU A 1 98 ? -20.909 -10.163 21.915 1.00 86.62 98 GLU A O 1
ATOM 798 N N . PHE A 1 99 ? -22.293 -11.549 22.994 1.00 79.69 99 PHE A N 1
ATOM 799 C CA . PHE A 1 99 ? -21.264 -12.093 23.884 1.00 79.69 99 PHE A CA 1
ATOM 800 C C . PHE A 1 99 ? -20.018 -12.638 23.153 1.00 79.69 99 PHE A C 1
ATOM 802 O O . PHE A 1 99 ? -18.915 -12.539 23.680 1.00 79.69 99 PHE A O 1
ATOM 809 N N . TYR A 1 100 ? -20.144 -13.124 21.920 1.00 88.56 100 TYR A N 1
ATOM 810 C CA . TYR A 1 100 ? -19.006 -13.635 21.142 1.00 88.56 100 TYR A CA 1
ATOM 811 C C . TYR A 1 100 ? -18.543 -12.696 20.024 1.00 88.56 100 TYR A C 1
ATOM 813 O O . TYR A 1 100 ? -17.748 -13.092 19.172 1.00 88.56 100 TYR A O 1
ATOM 821 N N . ALA A 1 101 ? -19.009 -11.445 20.019 1.00 88.94 101 ALA A N 1
ATOM 822 C CA . ALA A 1 101 ? -18.563 -10.470 19.037 1.00 88.94 101 ALA A CA 1
ATOM 823 C C . ALA A 1 101 ? -17.060 -10.191 19.171 1.00 88.94 101 ALA A C 1
ATOM 825 O O . ALA A 1 101 ? -16.533 -9.985 20.267 1.00 88.94 101 ALA A O 1
ATOM 826 N N . LEU A 1 102 ? -16.386 -10.149 18.027 1.00 89.38 102 LEU A N 1
ATOM 827 C CA . LEU A 1 102 ? -14.954 -9.907 17.933 1.00 89.38 102 LEU A CA 1
ATOM 828 C C . LEU A 1 102 ? -14.659 -8.412 17.787 1.00 89.38 102 LEU A C 1
ATOM 830 O O . LEU A 1 102 ? -15.415 -7.671 17.156 1.00 89.38 102 LEU A O 1
ATOM 834 N N . ILE A 1 103 ? -13.510 -7.988 18.312 1.00 90.31 103 ILE A N 1
ATOM 835 C CA . ILE A 1 103 ? -12.968 -6.653 18.047 1.00 90.31 103 ILE A CA 1
ATOM 836 C C . ILE A 1 103 ? -12.548 -6.596 16.576 1.00 90.31 103 ILE A C 1
ATOM 838 O O . ILE A 1 103 ? -11.851 -7.486 16.080 1.00 90.31 103 ILE A O 1
ATOM 842 N N . GLN A 1 104 ? -12.973 -5.550 15.870 1.00 87.44 104 GLN A N 1
ATOM 843 C CA . GLN A 1 104 ? -12.635 -5.388 14.462 1.00 87.44 104 GLN A CA 1
ATOM 844 C C . GLN A 1 104 ? -11.139 -5.132 14.274 1.00 87.44 104 GLN A C 1
ATOM 846 O O . GLN A 1 104 ? -10.513 -4.354 14.993 1.00 87.44 104 GLN A O 1
ATOM 851 N N . LYS A 1 105 ? -10.564 -5.785 13.264 1.00 89.00 105 LYS A N 1
ATOM 852 C CA . LYS A 1 105 ? -9.167 -5.596 12.882 1.00 89.00 105 LYS A CA 1
ATOM 853 C C . LYS A 1 105 ? -9.028 -4.363 11.989 1.00 89.00 105 LYS A C 1
ATOM 855 O O . LYS A 1 105 ? -9.707 -4.280 10.968 1.00 89.00 105 LYS A O 1
ATOM 860 N N . VAL A 1 106 ? -8.090 -3.474 12.319 1.00 87.56 106 VAL A N 1
ATOM 861 C CA . VAL A 1 106 ? -7.698 -2.357 11.444 1.00 87.56 106 VAL A CA 1
ATOM 862 C C . VAL A 1 106 ? -7.086 -2.916 10.156 1.00 87.56 106 VAL A C 1
ATOM 864 O O . VAL A 1 106 ? -6.136 -3.703 10.194 1.00 87.56 106 VAL A O 1
ATOM 867 N N . GLN A 1 107 ? -7.643 -2.530 9.009 1.00 85.75 107 GLN A N 1
ATOM 868 C CA . GLN A 1 107 ? -7.168 -2.936 7.684 1.00 85.75 107 GLN A CA 1
ATOM 869 C C . GLN A 1 107 ? -6.258 -1.861 7.083 1.00 85.75 107 GLN A C 1
ATOM 871 O O . GLN A 1 107 ? -6.588 -1.282 6.051 1.00 85.75 107 GLN A O 1
ATOM 876 N N . SER A 1 108 ? -5.115 -1.603 7.721 1.00 87.69 108 SER A N 1
ATOM 877 C CA . SER A 1 108 ? -4.156 -0.624 7.203 1.00 87.69 108 SER A CA 1
ATOM 878 C C . SER A 1 108 ? -3.449 -1.126 5.943 1.00 87.69 108 SER A C 1
ATOM 880 O O . SER A 1 108 ? -3.028 -2.291 5.842 1.00 87.69 108 SER A O 1
ATOM 882 N N . LYS A 1 109 ? -3.296 -0.221 4.978 1.00 89.69 109 LYS A N 1
ATOM 883 C CA . LYS A 1 109 ? -2.437 -0.358 3.807 1.00 89.69 109 LYS A CA 1
ATOM 884 C C . LYS A 1 109 ? -1.003 -0.603 4.276 1.00 89.69 109 LYS A C 1
ATOM 886 O O . LYS A 1 109 ? -0.518 -0.048 5.254 1.00 89.69 109 LYS A O 1
ATOM 891 N N . LYS A 1 110 ? -0.318 -1.492 3.566 1.00 89.69 110 LYS A N 1
ATOM 892 C CA . LYS A 1 110 ? 1.071 -1.888 3.840 1.00 89.69 110 LYS A CA 1
ATOM 893 C C . LYS A 1 110 ? 1.940 -1.499 2.658 1.00 89.69 110 LYS A C 1
ATOM 895 O O . LYS A 1 110 ? 1.435 -1.439 1.544 1.00 89.69 110 LYS A O 1
ATOM 900 N N . CYS A 1 111 ? 3.252 -1.410 2.843 1.00 87.06 111 CYS A N 1
ATOM 901 C CA . CYS A 1 111 ? 4.181 -1.145 1.739 1.00 87.06 111 CYS A CA 1
ATOM 902 C C . CYS A 1 111 ? 4.085 -2.168 0.591 1.00 87.06 111 CYS A C 1
ATOM 904 O O . CYS A 1 111 ? 4.299 -1.823 -0.562 1.00 87.06 111 CYS A O 1
ATOM 906 N N . ALA A 1 112 ? 3.665 -3.409 0.865 1.00 84.38 112 ALA A N 1
ATOM 907 C CA . ALA A 1 112 ? 3.396 -4.409 -0.175 1.00 84.38 112 ALA A CA 1
ATOM 908 C C . ALA A 1 112 ? 2.298 -3.990 -1.178 1.00 84.38 112 ALA A C 1
ATOM 910 O O . ALA A 1 112 ? 2.235 -4.529 -2.280 1.00 84.38 112 ALA A O 1
ATOM 911 N N . TYR A 1 113 ? 1.430 -3.039 -0.812 1.00 84.19 113 TYR A N 1
ATOM 912 C CA . TYR A 1 113 ? 0.407 -2.504 -1.709 1.00 84.19 113 TYR A CA 1
ATOM 913 C C . TYR A 1 113 ? 0.985 -1.634 -2.828 1.00 84.19 113 TYR A C 1
ATOM 915 O O . TYR A 1 113 ? 0.298 -1.478 -3.832 1.00 84.19 113 TYR A O 1
ATOM 923 N N . LEU A 1 114 ? 2.230 -1.148 -2.710 1.00 82.50 114 LEU A N 1
ATOM 924 C CA . LEU A 1 114 ? 2.909 -0.388 -3.771 1.00 82.50 114 LEU A CA 1
ATOM 925 C C . LEU A 1 114 ? 2.924 -1.145 -5.107 1.00 82.50 114 LEU A C 1
ATOM 927 O O . LEU A 1 114 ? 2.749 -0.548 -6.161 1.00 82.50 114 LEU A O 1
ATOM 931 N N . TYR A 1 115 ? 3.055 -2.472 -5.057 1.00 81.31 115 TYR A N 1
ATOM 932 C CA . TYR A 1 115 ? 3.137 -3.330 -6.245 1.00 81.31 115 TYR A CA 1
ATOM 933 C C . TYR A 1 115 ? 1.840 -4.091 -6.525 1.00 81.31 115 TYR A C 1
ATOM 935 O O . TYR A 1 115 ? 1.810 -5.004 -7.354 1.00 81.31 115 TYR A O 1
ATOM 943 N N . LYS A 1 116 ? 0.755 -3.784 -5.803 1.00 77.50 116 LYS A N 1
ATOM 944 C CA . LYS A 1 116 ? -0.498 -4.527 -5.939 1.00 77.50 116 LYS A CA 1
ATOM 945 C C . LYS A 1 116 ? -1.227 -4.079 -7.203 1.00 77.50 116 LYS A C 1
ATOM 947 O O . LYS A 1 116 ? -1.935 -3.079 -7.204 1.00 77.50 116 LYS A O 1
ATOM 952 N N . GLN A 1 117 ? -1.110 -4.871 -8.264 1.00 61.97 117 GLN A N 1
ATOM 953 C CA . GLN A 1 117 ? -1.860 -4.650 -9.495 1.00 61.97 117 GLN A CA 1
ATOM 954 C C . GLN A 1 117 ? -3.330 -5.070 -9.321 1.00 61.97 117 GLN A C 1
ATOM 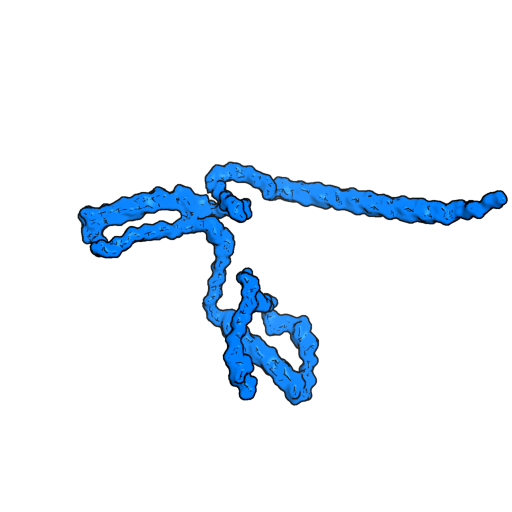956 O O . GLN A 1 117 ? -3.637 -6.196 -8.920 1.00 61.97 117 GLN A O 1
ATOM 961 N N . THR A 1 118 ? -4.261 -4.170 -9.638 1.00 55.06 118 THR A N 1
ATOM 962 C CA . THR A 1 118 ? -5.697 -4.462 -9.712 1.00 55.06 118 THR A CA 1
ATOM 963 C C . THR A 1 118 ? -5.984 -5.272 -10.971 1.00 55.06 118 THR A C 1
ATOM 965 O O . THR A 1 118 ? -6.266 -4.732 -12.037 1.00 55.06 118 THR A O 1
ATOM 968 N N . VAL A 1 119 ? -5.913 -6.599 -10.867 1.00 53.75 119 VAL A N 1
ATOM 969 C CA . VAL A 1 119 ? -6.345 -7.478 -11.958 1.00 53.75 119 VAL A CA 1
ATOM 970 C C . VAL A 1 119 ? -7.873 -7.545 -11.942 1.00 53.75 119 VAL A C 1
ATOM 972 O O . VAL A 1 119 ? -8.477 -8.158 -11.060 1.00 53.75 119 VAL A O 1
ATOM 975 N N . SER A 1 120 ? -8.524 -6.902 -12.914 1.00 47.50 120 SER A N 1
ATOM 976 C CA . SER A 1 120 ? -9.963 -7.039 -13.170 1.00 47.50 120 SER A CA 1
ATOM 977 C C . SER A 1 120 ? -10.245 -8.383 -13.853 1.00 47.50 120 SER A C 1
ATOM 979 O O . SER A 1 120 ? -10.576 -8.496 -15.030 1.00 47.50 120 SER A O 1
ATOM 981 N N . GLU A 1 121 ? -10.081 -9.459 -13.095 1.00 55.72 121 GLU A N 1
ATOM 982 C CA . GLU A 1 121 ? -10.114 -10.825 -13.608 1.00 55.72 121 GLU A CA 1
ATOM 983 C C . GLU A 1 121 ? -11.549 -11.366 -13.682 1.00 55.72 121 GLU A C 1
ATOM 985 O O . GLU A 1 121 ? -11.906 -12.303 -12.974 1.00 55.72 121 GLU A O 1
ATOM 990 N N . LYS A 1 122 ? -12.438 -10.763 -14.484 1.00 52.56 122 LYS A N 1
ATOM 991 C CA . LYS A 1 122 ? -13.808 -11.292 -14.620 1.00 52.56 122 LYS A CA 1
ATOM 992 C C . LYS A 1 122 ? -14.279 -11.331 -16.080 1.00 52.56 122 LYS A C 1
ATOM 994 O O . LYS A 1 122 ? -14.747 -10.362 -16.661 1.00 52.56 122 LYS A O 1
ATOM 999 N N . GLN A 1 123 ? -14.193 -12.541 -16.638 1.00 49.88 123 GLN A N 1
ATOM 1000 C CA . GLN A 1 123 ? -15.036 -13.121 -17.699 1.00 49.88 123 GLN A CA 1
ATOM 1001 C C . GLN A 1 123 ? -14.711 -12.869 -19.183 1.00 49.88 123 GLN A C 1
ATOM 1003 O O . GLN A 1 123 ? -14.985 -13.771 -19.981 1.00 49.88 123 GLN A O 1
ATOM 1008 N N . LYS A 1 124 ? -14.117 -11.741 -19.596 1.00 47.84 124 LYS A N 1
ATOM 1009 C CA . LYS A 1 124 ? -13.835 -11.511 -21.037 1.00 47.84 124 LYS A CA 1
ATOM 1010 C C . LYS A 1 124 ? -12.672 -12.354 -21.581 1.00 47.84 124 LYS A C 1
ATOM 1012 O O . LYS A 1 124 ? -12.801 -12.959 -22.643 1.00 47.84 124 LYS A O 1
ATOM 1017 N N . VAL A 1 125 ? -11.591 -12.488 -20.812 1.00 52.62 125 VAL A N 1
ATOM 1018 C CA . VAL A 1 125 ? -10.333 -13.126 -21.255 1.00 52.62 125 VAL A CA 1
ATOM 1019 C C . VAL A 1 125 ? -10.510 -14.615 -21.586 1.00 52.62 125 VAL A C 1
ATOM 1021 O O . VAL A 1 125 ? -10.066 -15.096 -22.625 1.00 52.62 125 VAL A O 1
ATOM 1024 N N . THR A 1 126 ? -11.246 -15.356 -20.756 1.00 48.84 126 THR A N 1
ATOM 1025 C CA . THR A 1 126 ? -11.500 -16.792 -20.974 1.00 48.84 126 THR A CA 1
ATOM 1026 C C . THR A 1 126 ? -12.386 -17.093 -22.184 1.00 48.84 126 THR A C 1
ATOM 1028 O O . THR A 1 126 ? -12.293 -18.188 -22.741 1.00 48.84 126 THR A O 1
ATOM 1031 N N . LYS A 1 127 ? -13.265 -16.163 -22.591 1.00 48.28 127 LYS A N 1
ATOM 1032 C CA . LYS A 1 127 ? -14.121 -16.343 -23.776 1.00 48.28 127 LYS A CA 1
ATOM 1033 C C . LYS A 1 127 ? -13.335 -16.109 -25.072 1.00 48.28 127 LYS A C 1
ATOM 1035 O O . LYS A 1 127 ? -13.504 -16.905 -25.991 1.00 48.28 127 LYS A O 1
ATOM 1040 N N . MET A 1 128 ? -12.443 -15.112 -25.104 1.00 47.88 128 MET A N 1
ATOM 1041 C CA . MET A 1 128 ? -11.523 -14.873 -26.231 1.00 47.88 128 MET A CA 1
ATOM 1042 C C . MET A 1 128 ? -10.598 -16.070 -26.477 1.00 47.88 128 MET A C 1
ATOM 1044 O O . MET A 1 128 ? -10.604 -16.627 -27.566 1.00 47.88 128 MET A O 1
ATOM 1048 N N . PHE A 1 129 ? -9.941 -16.592 -25.435 1.00 48.84 129 PHE A N 1
ATOM 1049 C CA . PHE A 1 129 ? -9.020 -17.731 -25.584 1.00 48.84 129 PHE A CA 1
ATOM 1050 C C . PHE A 1 129 ? -9.675 -18.986 -26.200 1.00 48.84 129 PHE A C 1
ATOM 1052 O O . PHE A 1 129 ? -9.062 -19.723 -26.974 1.00 48.84 129 PHE A O 1
ATOM 1059 N N . LYS A 1 130 ? -10.954 -19.245 -25.878 1.00 54.00 130 LYS A N 1
ATOM 1060 C CA . LYS A 1 130 ? -11.718 -20.357 -26.475 1.00 54.00 130 LYS A CA 1
ATOM 1061 C C . LYS A 1 130 ? -12.081 -20.111 -27.943 1.00 54.00 130 LYS A C 1
ATOM 1063 O O . LYS A 1 130 ? -12.241 -21.087 -28.677 1.00 54.00 130 LYS A O 1
ATOM 1068 N N . ALA A 1 131 ? -12.252 -18.857 -28.356 1.00 52.62 131 ALA A N 1
ATOM 1069 C CA . ALA A 1 131 ? -12.508 -18.494 -29.746 1.00 52.62 131 ALA A CA 1
ATOM 1070 C C . ALA A 1 131 ? -11.234 -18.647 -30.594 1.00 52.62 131 ALA A C 1
ATOM 1072 O O . ALA A 1 131 ? -11.288 -19.276 -31.650 1.00 52.62 131 ALA A O 1
ATOM 1073 N N . ASP A 1 132 ? -10.085 -18.222 -30.070 1.00 58.38 132 ASP A N 1
ATOM 1074 C CA . ASP A 1 132 ? -8.819 -18.223 -30.816 1.00 58.38 132 ASP A CA 1
ATOM 1075 C C . ASP A 1 132 ? -8.228 -19.629 -30.966 1.00 58.38 132 ASP A C 1
ATOM 1077 O O . ASP A 1 132 ? -7.742 -19.997 -32.035 1.00 58.38 132 ASP A O 1
ATOM 1081 N N . ARG A 1 133 ? -8.384 -20.501 -29.957 1.00 62.50 133 ARG A N 1
ATOM 1082 C CA . ARG A 1 133 ? -8.035 -21.927 -30.108 1.00 62.50 133 ARG A CA 1
ATOM 1083 C C . ARG A 1 133 ? -8.851 -22.593 -31.216 1.00 62.50 133 ARG A C 1
ATOM 1085 O O . ARG A 1 133 ? -8.315 -23.403 -31.967 1.00 62.50 133 ARG A O 1
ATOM 1092 N N . LYS A 1 134 ? -10.137 -22.245 -31.334 1.00 67.25 134 LYS A N 1
ATOM 1093 C CA . LYS A 1 134 ? -10.986 -22.732 -32.430 1.00 67.25 134 LYS A CA 1
ATOM 1094 C C . LYS A 1 134 ? -10.551 -22.147 -33.772 1.00 67.25 134 LYS A C 1
ATOM 1096 O O . LYS A 1 134 ? -10.641 -22.860 -34.766 1.00 67.25 134 LYS A O 1
ATOM 1101 N N . LEU A 1 135 ? -10.084 -20.898 -33.814 1.00 69.62 135 LEU A N 1
ATOM 1102 C CA . LEU A 1 135 ? -9.555 -20.275 -35.028 1.00 69.62 135 LEU A CA 1
ATOM 1103 C C . LEU A 1 135 ? -8.287 -20.992 -35.513 1.00 69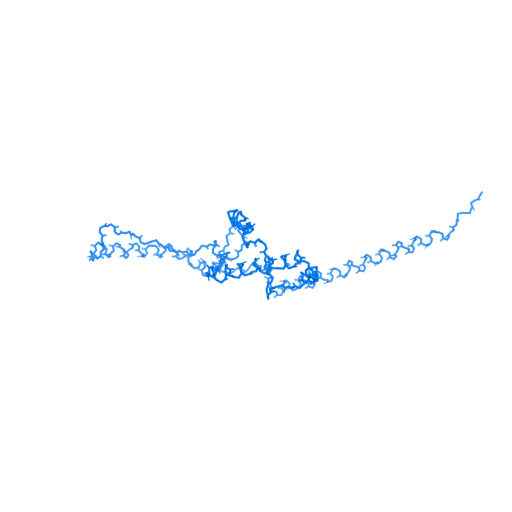.62 135 LEU A C 1
ATOM 1105 O O . LEU A 1 135 ? -8.251 -21.443 -36.654 1.00 69.62 135 LEU A O 1
ATOM 1109 N N . MET A 1 136 ? -7.313 -21.211 -34.627 1.00 72.56 136 MET A N 1
ATOM 1110 C CA . MET A 1 136 ? -6.084 -21.952 -34.944 1.00 72.56 136 MET A CA 1
ATOM 1111 C C . MET A 1 136 ? -6.370 -23.402 -35.346 1.00 72.56 136 MET A C 1
ATOM 1113 O O . MET A 1 136 ? -5.809 -23.905 -36.317 1.00 72.56 136 MET A O 1
ATOM 1117 N N . GLN A 1 137 ? -7.300 -24.066 -34.654 1.00 73.75 137 GLN A N 1
ATOM 1118 C CA . GLN A 1 137 ? -7.735 -25.416 -35.014 1.00 73.75 137 GLN A CA 1
ATOM 1119 C C . GLN A 1 137 ? -8.391 -25.453 -36.403 1.00 73.75 137 GLN A C 1
ATOM 1121 O O . GLN A 1 137 ? -8.136 -26.369 -37.178 1.00 73.75 137 GLN A O 1
ATOM 1126 N N . ARG A 1 138 ? -9.211 -24.452 -36.752 1.00 75.94 138 ARG A N 1
ATOM 1127 C CA . ARG A 1 138 ? -9.803 -24.336 -38.094 1.00 75.94 138 ARG A CA 1
ATOM 1128 C C . ARG A 1 138 ? -8.749 -24.079 -39.162 1.00 75.94 138 ARG A C 1
ATOM 1130 O O . ARG A 1 138 ? -8.863 -24.663 -40.233 1.00 75.94 138 ARG A O 1
ATOM 1137 N N . LEU A 1 139 ? -7.747 -23.248 -38.876 1.00 76.69 139 LEU A N 1
ATOM 1138 C CA . LEU A 1 139 ? -6.655 -22.962 -39.804 1.00 76.69 139 LEU A CA 1
ATOM 1139 C C . LEU A 1 139 ? -5.848 -24.231 -40.103 1.00 76.69 139 LEU A C 1
ATOM 1141 O O . LEU A 1 139 ? -5.633 -24.566 -41.265 1.00 76.69 139 LEU A O 1
ATOM 1145 N N . PHE A 1 140 ? -5.499 -24.987 -39.060 1.00 76.38 140 PHE A N 1
ATOM 1146 C CA . PHE A 1 140 ? -4.790 -26.258 -39.193 1.00 76.38 140 PHE A CA 1
ATOM 1147 C C . PHE A 1 140 ? -5.619 -27.310 -39.939 1.00 76.38 140 PHE A C 1
ATOM 1149 O O . PHE A 1 140 ? -5.131 -27.955 -40.863 1.00 76.38 140 PHE A O 1
ATOM 1156 N N . ASN A 1 141 ? -6.906 -27.438 -39.604 1.00 80.56 141 ASN A N 1
ATOM 1157 C CA . ASN A 1 141 ? -7.807 -28.351 -40.305 1.00 80.56 141 ASN A CA 1
ATOM 1158 C C . ASN A 1 141 ? -7.986 -27.958 -41.779 1.00 80.56 141 ASN A C 1
ATOM 1160 O O . ASN A 1 141 ? -8.051 -28.835 -42.633 1.00 80.56 141 ASN A O 1
ATOM 1164 N N . ALA A 1 142 ? -8.051 -26.661 -42.092 1.00 78.06 142 ALA A N 1
ATOM 1165 C CA . ALA A 1 142 ? -8.152 -26.180 -43.465 1.00 78.06 142 ALA A CA 1
ATOM 1166 C C . ALA A 1 142 ? -6.884 -26.510 -44.265 1.00 78.06 142 ALA A C 1
ATOM 1168 O O . ALA A 1 142 ? -7.007 -27.084 -45.348 1.00 78.06 142 ALA A O 1
ATOM 1169 N N . ALA A 1 143 ? -5.700 -26.244 -43.704 1.00 75.38 143 ALA A N 1
ATOM 1170 C CA . ALA A 1 143 ? -4.421 -26.605 -44.316 1.00 75.38 143 ALA A CA 1
ATOM 1171 C C . ALA A 1 143 ? -4.315 -28.123 -44.563 1.00 75.38 143 ALA A C 1
ATOM 1173 O O . ALA A 1 143 ? -3.970 -28.556 -45.660 1.00 75.38 143 ALA A O 1
ATOM 1174 N N . ASN A 1 144 ? -4.725 -28.943 -43.590 1.00 76.69 144 ASN A N 1
ATOM 1175 C CA . ASN A 1 144 ? -4.689 -30.404 -43.718 1.00 76.69 144 ASN A CA 1
ATOM 1176 C C . ASN A 1 144 ? -5.790 -30.978 -44.626 1.00 76.69 144 ASN A C 1
ATOM 1178 O O . ASN A 1 144 ? -5.666 -32.103 -45.100 1.00 76.69 144 ASN A O 1
ATOM 1182 N N . SER A 1 145 ? -6.864 -30.228 -44.886 1.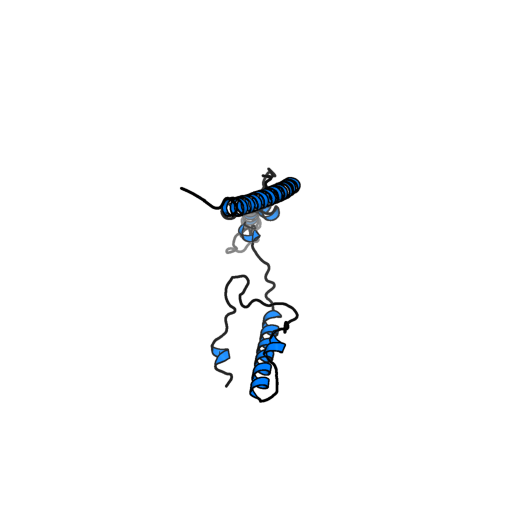00 80.44 145 SER A N 1
ATOM 1183 C CA . SER A 1 145 ? -7.965 -30.649 -45.769 1.00 80.44 145 SER A CA 1
ATOM 1184 C C . SER A 1 145 ? -7.670 -30.469 -47.265 1.00 80.44 145 SER A C 1
ATOM 1186 O O . SER A 1 145 ? -8.568 -30.641 -48.088 1.00 80.44 145 SER A O 1
ATOM 1188 N N . GLY A 1 146 ? -6.438 -30.095 -47.629 1.00 70.06 146 GLY A N 1
ATOM 1189 C CA . GLY A 1 146 ? -6.032 -29.861 -49.017 1.00 70.06 146 GLY A CA 1
ATOM 1190 C C . GLY A 1 146 ? -6.450 -28.497 -49.570 1.00 70.06 146 GLY A C 1
ATOM 1191 O O . GLY A 1 146 ? -6.346 -28.264 -50.773 1.00 70.06 146 GLY A O 1
ATOM 1192 N N . ARG A 1 147 ? -6.920 -27.576 -48.716 1.00 70.69 147 ARG A N 1
ATOM 1193 C CA . ARG A 1 147 ? -7.115 -26.174 -49.109 1.00 70.69 147 ARG A CA 1
ATOM 1194 C C . ARG A 1 147 ? -5.760 -25.474 -49.105 1.00 70.69 147 ARG A C 1
ATOM 1196 O O . ARG A 1 147 ? -5.010 -25.604 -48.141 1.00 70.69 147 ARG A O 1
ATOM 1203 N N . ALA A 1 148 ? -5.473 -24.704 -50.153 1.00 68.56 148 ALA A N 1
ATOM 1204 C CA . ALA A 1 148 ? -4.277 -23.871 -50.234 1.00 68.56 148 ALA A CA 1
ATOM 1205 C C . ALA A 1 148 ? -4.385 -22.708 -49.235 1.00 68.56 148 ALA A C 1
ATOM 1207 O O . ALA A 1 148 ? -4.881 -21.631 -49.555 1.00 68.56 148 ALA A O 1
ATOM 1208 N N . VAL A 1 149 ? -3.990 -22.966 -47.992 1.00 71.19 149 VAL A N 1
ATOM 1209 C CA . VAL A 1 149 ? -3.861 -21.956 -46.945 1.00 71.19 149 VAL A CA 1
ATOM 1210 C C . VAL A 1 149 ? -2.375 -21.756 -46.704 1.00 71.19 149 VAL A C 1
ATOM 1212 O O . VAL A 1 149 ? -1.707 -22.641 -46.174 1.00 71.19 149 VAL A O 1
ATOM 1215 N N . GLU A 1 150 ? -1.856 -20.598 -47.099 1.00 75.94 150 GLU A N 1
ATOM 1216 C CA . GLU A 1 150 ? -0.471 -20.218 -46.834 1.00 75.94 150 GLU A CA 1
ATOM 1217 C C . GLU A 1 150 ? -0.338 -19.779 -45.372 1.00 75.94 150 GLU A C 1
ATOM 1219 O O . GLU A 1 150 ? -0.425 -18.605 -45.017 1.00 75.94 150 GLU A O 1
ATOM 1224 N N . THR A 1 151 ? -0.188 -20.763 -44.485 1.00 70.06 151 THR A N 1
ATOM 1225 C CA . THR A 1 151 ? -0.175 -20.548 -43.032 1.00 70.06 151 THR A CA 1
ATOM 1226 C C . THR A 1 151 ? 0.956 -19.635 -42.573 1.00 70.06 151 THR A C 1
ATOM 1228 O O . THR A 1 151 ? 0.801 -18.968 -41.558 1.00 70.06 151 THR A O 1
ATOM 1231 N N . ALA A 1 152 ? 2.074 -19.601 -43.305 1.00 72.06 152 ALA A N 1
ATOM 1232 C CA . ALA A 1 152 ? 3.199 -18.721 -43.009 1.00 72.06 152 ALA A CA 1
ATOM 1233 C C . ALA A 1 152 ? 2.795 -17.244 -43.137 1.00 72.06 152 ALA A C 1
ATOM 1235 O O . ALA A 1 152 ? 2.907 -16.508 -42.165 1.00 72.06 152 ALA A O 1
ATOM 1236 N N . SER A 1 153 ? 2.200 -16.858 -44.271 1.00 76.12 153 SER A N 1
ATOM 1237 C CA . SER A 1 153 ? 1.712 -15.493 -44.502 1.00 76.12 153 SER A CA 1
ATOM 1238 C C . SER A 1 153 ? 0.603 -15.090 -43.520 1.00 76.12 153 SER A C 1
ATOM 1240 O O . SER A 1 153 ? 0.578 -13.969 -43.023 1.00 76.12 153 SER A O 1
ATOM 1242 N N . VAL A 1 154 ? -0.295 -16.014 -43.161 1.00 70.31 154 VAL A N 1
ATOM 1243 C CA . VAL A 1 154 ? -1.377 -15.724 -42.200 1.00 70.31 154 VAL A CA 1
ATOM 1244 C C . VAL A 1 154 ? -0.843 -15.454 -40.787 1.00 70.31 154 VAL A C 1
ATOM 1246 O O . VAL A 1 154 ? -1.412 -14.635 -40.073 1.00 70.31 154 VAL A O 1
ATOM 1249 N N . LEU A 1 155 ? 0.236 -16.126 -40.374 1.00 68.69 155 LEU A N 1
ATOM 1250 C CA . LEU A 1 155 ? 0.834 -15.967 -39.041 1.00 68.69 155 LEU A CA 1
ATOM 1251 C C . LEU A 1 155 ? 1.802 -14.780 -38.935 1.00 68.69 155 LEU A C 1
ATOM 1253 O O . LEU A 1 155 ? 2.196 -14.433 -37.824 1.00 68.69 155 LEU A O 1
ATOM 1257 N N . GLU A 1 156 ? 2.171 -14.156 -40.055 1.00 69.19 156 GLU A N 1
ATOM 1258 C CA . GLU A 1 156 ? 2.945 -12.905 -40.073 1.00 69.19 156 GLU A CA 1
ATOM 1259 C C . GLU A 1 156 ? 2.120 -11.695 -39.616 1.00 69.19 156 GLU A C 1
ATOM 1261 O O . GLU A 1 156 ? 2.680 -10.662 -39.247 1.00 69.19 156 GLU A O 1
ATOM 1266 N N . HIS A 1 157 ? 0.793 -11.818 -39.605 1.00 61.66 157 HIS A N 1
ATOM 1267 C CA . HIS A 1 157 ? -0.116 -10.772 -39.162 1.00 61.66 157 HIS A CA 1
ATOM 1268 C C . HIS A 1 157 ? -0.683 -11.083 -37.778 1.00 61.66 157 HIS A C 1
ATOM 1270 O O . HIS A 1 157 ? -0.982 -12.233 -37.447 1.00 61.66 157 HIS A O 1
ATOM 1276 N N . GLU A 1 158 ? -0.860 -10.046 -36.957 1.00 55.97 158 GLU A N 1
ATOM 1277 C CA . GLU A 1 158 ? -1.514 -10.199 -35.663 1.00 55.97 158 GLU A CA 1
ATOM 1278 C C . GLU A 1 158 ? -2.959 -10.667 -35.885 1.00 55.97 158 GLU A C 1
ATOM 1280 O O . GLU A 1 158 ? -3.814 -9.936 -36.375 1.00 55.97 158 GLU A O 1
ATOM 1285 N N . LEU A 1 159 ? -3.240 -11.922 -35.524 1.00 62.72 159 LEU A N 1
ATOM 1286 C CA . LEU A 1 159 ? -4.578 -12.521 -35.618 1.00 62.72 159 LEU A CA 1
ATOM 1287 C C . LEU A 1 159 ? -5.540 -12.012 -34.522 1.00 62.72 159 LEU A C 1
ATOM 1289 O O . LEU A 1 159 ? -6.631 -12.553 -34.346 1.00 62.72 159 LEU A O 1
ATOM 1293 N N . SER A 1 160 ? -5.107 -11.007 -33.762 1.00 54.69 160 SER A N 1
ATOM 1294 C CA . SER A 1 160 ? -5.745 -10.407 -32.594 1.00 54.69 160 SER A CA 1
ATOM 1295 C C . SER A 1 160 ? -5.444 -8.912 -32.609 1.00 54.69 160 SER A C 1
ATOM 1297 O O . SER A 1 160 ? -4.309 -8.536 -32.873 1.00 54.69 160 SER A O 1
ATOM 1299 N N . ASP A 1 161 ? -6.410 -8.072 -32.235 1.00 49.34 161 ASP A N 1
ATOM 1300 C CA . ASP A 1 161 ? -6.224 -6.613 -32.133 1.00 49.34 161 ASP A CA 1
ATOM 1301 C C . ASP A 1 161 ? -5.235 -6.192 -31.019 1.00 49.34 161 ASP A C 1
ATOM 1303 O O . ASP A 1 161 ? -4.956 -5.005 -30.848 1.00 49.34 161 ASP A O 1
ATOM 1307 N N . VAL A 1 162 ? -4.750 -7.142 -30.204 1.00 44.53 162 VAL A N 1
ATOM 1308 C CA . VAL A 1 162 ? -3.797 -6.898 -29.109 1.00 44.53 162 VAL A CA 1
ATOM 1309 C C . VAL A 1 162 ? -2.797 -8.063 -28.980 1.00 44.53 162 VAL A C 1
ATOM 1311 O O . VAL A 1 162 ? -3.230 -9.223 -28.937 1.00 44.53 162 VAL A O 1
ATOM 1314 N N . PRO A 1 163 ? -1.482 -7.808 -28.826 1.00 46.00 163 PRO A N 1
ATOM 1315 C CA . PRO A 1 163 ? -0.493 -8.854 -28.575 1.00 46.00 163 PRO A CA 1
ATOM 1316 C C . PRO A 1 163 ? -0.703 -9.497 -27.194 1.00 46.00 163 PRO A C 1
ATOM 1318 O O . PRO A 1 163 ? -0.716 -8.823 -26.162 1.00 46.00 163 PRO A O 1
ATOM 1321 N N . LEU A 1 164 ? -0.864 -10.825 -27.160 1.00 53.09 164 LEU A N 1
ATOM 1322 C CA . LEU A 1 164 ? -1.075 -11.598 -25.931 1.00 53.09 164 LEU A CA 1
ATOM 1323 C C . LEU A 1 164 ? 0.137 -12.485 -25.620 1.00 53.09 164 LEU A C 1
ATOM 1325 O O . LEU A 1 164 ? 0.550 -13.319 -26.421 1.00 53.09 164 LEU A O 1
ATOM 1329 N N . SER A 1 165 ? 0.687 -12.320 -24.415 1.00 54.50 165 SER A N 1
ATOM 1330 C CA . SER A 1 165 ? 1.812 -13.105 -23.895 1.00 54.50 165 SER A CA 1
ATOM 1331 C C . SER A 1 165 ? 1.399 -14.542 -23.541 1.00 54.50 165 SER A C 1
ATOM 1333 O O . SER A 1 165 ? 0.356 -14.770 -22.930 1.00 54.50 165 SER A O 1
ATOM 1335 N N . PHE A 1 166 ? 2.261 -15.519 -23.844 1.00 54.53 166 PHE A N 1
ATOM 1336 C CA . PHE A 1 166 ? 2.116 -16.923 -23.418 1.00 54.53 166 PHE A CA 1
ATOM 1337 C C . PHE A 1 166 ? 2.226 -17.124 -21.895 1.00 54.53 166 PHE A C 1
ATOM 1339 O O . PHE A 1 166 ? 1.811 -18.160 -21.359 1.00 54.53 166 PHE A O 1
ATOM 1346 N N . ALA A 1 167 ? 2.787 -16.143 -21.189 1.00 55.06 167 ALA A N 1
ATOM 1347 C CA . ALA A 1 167 ? 2.965 -16.154 -19.747 1.00 55.06 167 ALA A CA 1
ATOM 1348 C C . ALA A 1 167 ? 2.104 -15.074 -19.087 1.00 55.06 167 ALA A C 1
ATOM 1350 O O . ALA A 1 167 ? 2.001 -13.947 -19.577 1.00 55.06 167 ALA A O 1
ATOM 1351 N N . LYS A 1 168 ? 1.535 -15.406 -17.924 1.00 58.69 168 LYS A N 1
ATOM 1352 C CA . LYS A 1 168 ? 0.894 -14.422 -17.049 1.00 58.69 168 LYS A CA 1
ATOM 1353 C C . LYS A 1 168 ? 1.939 -13.408 -16.576 1.00 58.69 168 LYS A C 1
ATOM 1355 O O . LYS A 1 168 ? 3.111 -13.749 -16.437 1.00 58.69 168 LYS A O 1
ATOM 1360 N N . ALA A 1 169 ? 1.496 -12.213 -16.186 1.00 50.06 169 ALA A N 1
ATOM 1361 C CA . ALA A 1 169 ? 2.348 -11.209 -15.534 1.00 50.06 169 ALA A CA 1
ATOM 1362 C C . ALA A 1 169 ? 3.046 -11.723 -14.250 1.00 50.06 169 ALA A C 1
ATOM 1364 O O . ALA A 1 169 ? 4.015 -11.138 -13.788 1.00 50.06 169 ALA A O 1
ATOM 1365 N N . SER A 1 170 ? 2.587 -12.849 -13.689 1.00 57.19 170 SER A N 1
ATOM 1366 C CA . SER A 1 170 ? 3.219 -13.561 -12.573 1.00 57.19 170 SER A CA 1
ATOM 1367 C C . SER A 1 170 ? 4.338 -14.536 -12.979 1.00 57.19 170 SER A C 1
ATOM 1369 O O . SER A 1 170 ? 4.796 -15.309 -12.140 1.00 57.19 170 SER A O 1
ATOM 1371 N N . GLY A 1 171 ? 4.735 -14.578 -14.256 1.00 41.59 171 GLY A N 1
ATOM 1372 C CA . GLY A 1 171 ? 5.761 -15.488 -14.786 1.00 41.59 171 GLY A CA 1
ATOM 1373 C C . GLY A 1 171 ? 5.312 -16.948 -14.923 1.00 41.59 171 GLY A C 1
ATOM 1374 O O . GLY A 1 171 ? 6.059 -17.786 -15.420 1.00 41.59 171 GLY A O 1
ATOM 1375 N N . LYS A 1 172 ? 4.081 -17.277 -14.512 1.00 51.53 172 LYS A N 1
ATOM 1376 C CA . LYS A 1 172 ? 3.502 -18.612 -14.692 1.00 51.53 172 LYS A CA 1
ATOM 1377 C C . LYS A 1 172 ? 2.887 -18.740 -16.082 1.00 51.53 172 LYS A C 1
ATOM 1379 O O . LYS A 1 172 ? 2.111 -17.881 -16.507 1.00 51.53 172 LYS A O 1
ATOM 1384 N N . MET A 1 173 ? 3.186 -19.842 -16.763 1.00 55.66 173 MET A N 1
ATOM 1385 C CA . MET A 1 173 ? 2.531 -20.197 -18.021 1.00 55.66 173 MET A CA 1
ATOM 1386 C C . MET A 1 173 ? 1.025 -20.387 -17.790 1.00 55.66 173 MET A C 1
ATOM 1388 O O . MET A 1 173 ? 0.602 -20.824 -16.715 1.00 55.66 173 MET A O 1
ATOM 1392 N N . HIS A 1 174 ? 0.197 -20.050 -18.778 1.00 56.88 174 HIS A N 1
ATOM 1393 C CA . HIS A 1 174 ? -1.230 -20.353 -18.702 1.00 56.88 174 HIS A CA 1
ATOM 1394 C C . HIS A 1 174 ? -1.431 -21.873 -18.581 1.00 56.88 174 HIS A C 1
ATOM 1396 O O . HIS A 1 174 ? -1.082 -22.632 -19.483 1.00 56.88 174 HIS A O 1
ATOM 1402 N N . GLU A 1 175 ? -1.969 -22.327 -17.445 1.00 53.19 175 GLU A N 1
ATOM 1403 C CA . GLU A 1 175 ? -2.229 -23.745 -17.199 1.00 53.19 175 GLU A CA 1
ATOM 1404 C C . GLU A 1 175 ? -3.247 -24.278 -18.214 1.00 53.19 175 GLU A C 1
ATOM 1406 O O . GLU A 1 175 ? -4.377 -23.795 -18.312 1.00 53.19 175 GLU A O 1
ATOM 1411 N N . THR A 1 176 ? -2.842 -25.290 -18.979 1.00 53.91 176 THR A N 1
ATOM 1412 C CA . THR A 1 176 ? -3.728 -26.037 -19.870 1.00 53.91 176 THR A CA 1
ATOM 1413 C C . THR A 1 176 ? -4.190 -27.301 -19.149 1.00 53.91 176 THR A C 1
ATOM 1415 O O . THR A 1 176 ? -3.386 -28.086 -18.648 1.00 53.91 176 THR A O 1
ATOM 1418 N N . GLN A 1 177 ? -5.504 -27.525 -19.066 1.00 48.66 177 GLN A N 1
ATOM 1419 C CA . GLN A 1 177 ? -6.024 -28.788 -18.544 1.00 48.66 177 GLN A CA 1
ATOM 1420 C C . GLN A 1 177 ? -5.715 -29.906 -19.549 1.00 48.66 177 GLN A C 1
ATOM 1422 O O . GLN A 1 177 ? -6.237 -29.909 -20.666 1.00 48.66 177 GLN A O 1
ATOM 1427 N N . LYS A 1 178 ? -4.868 -30.867 -19.149 1.00 50.28 178 LYS A N 1
ATOM 1428 C CA . LYS A 1 178 ? -4.463 -32.023 -19.976 1.00 50.28 178 LYS A CA 1
ATOM 1429 C C . LYS A 1 178 ? -5.663 -32.819 -20.509 1.00 50.28 178 LYS A C 1
ATOM 1431 O O . LYS A 1 178 ? -5.622 -33.334 -21.621 1.00 50.28 178 LYS A O 1
ATOM 1436 N N . THR A 1 179 ? -6.761 -32.855 -19.754 1.00 45.84 179 THR A N 1
ATOM 1437 C CA . THR A 1 179 ? -8.020 -33.516 -20.134 1.00 45.84 179 THR A CA 1
ATOM 1438 C C . THR A 1 179 ? -8.682 -32.890 -21.362 1.00 45.84 179 THR A C 1
ATOM 1440 O O . THR A 1 179 ? -9.325 -33.595 -22.132 1.00 45.84 179 THR A O 1
ATOM 1443 N N . SER A 1 180 ? -8.473 -31.594 -21.613 1.00 49.06 180 SER A N 1
ATOM 1444 C CA . SER A 1 180 ? -9.021 -30.901 -22.787 1.00 49.06 180 SER A CA 1
ATOM 1445 C C . SER A 1 180 ? -8.285 -31.225 -24.092 1.00 49.06 180 SER A C 1
ATOM 1447 O O . SER A 1 180 ? -8.747 -30.823 -25.154 1.00 49.06 180 SER A O 1
ATOM 1449 N N . ILE A 1 181 ? -7.123 -31.886 -24.025 1.00 47.03 181 ILE A N 1
ATOM 1450 C CA . ILE A 1 181 ? -6.336 -32.300 -25.200 1.00 47.03 181 ILE A CA 1
ATOM 1451 C C . ILE A 1 181 ? -6.737 -33.717 -25.646 1.00 47.03 181 ILE A C 1
ATOM 1453 O O . ILE A 1 181 ? -6.680 -34.020 -26.830 1.00 47.03 181 ILE A O 1
ATOM 1457 N N . LEU A 1 182 ? -7.197 -34.563 -24.718 1.00 36.72 182 LEU A N 1
ATOM 1458 C CA . LEU A 1 182 ? -7.485 -35.982 -24.963 1.00 36.72 182 LEU A CA 1
ATOM 1459 C C . LEU A 1 182 ? -8.928 -36.283 -25.412 1.00 36.72 182 LEU A C 1
ATOM 1461 O O . LEU A 1 182 ? -9.192 -37.391 -25.856 1.00 36.72 182 LEU A O 1
ATOM 1465 N N . GLN A 1 183 ? -9.863 -35.332 -25.317 1.00 40.12 183 GLN A N 1
ATOM 1466 C CA . GLN A 1 183 ? -11.282 -35.542 -25.672 1.00 40.12 183 GLN A CA 1
ATOM 1467 C C . GLN A 1 183 ? -11.664 -35.060 -27.086 1.00 40.12 183 GLN A C 1
ATOM 1469 O O . GLN A 1 183 ? -12.845 -34.969 -27.402 1.00 40.12 183 GLN A O 1
ATOM 1474 N N . GLY A 1 184 ? -10.683 -34.703 -27.918 1.00 43.78 184 GLY A N 1
ATOM 1475 C CA . GLY A 1 184 ? -10.898 -34.181 -29.271 1.00 43.78 184 GLY A CA 1
ATOM 1476 C C . GLY A 1 184 ? -10.283 -35.050 -30.365 1.00 43.78 184 GLY A C 1
ATOM 1477 O O . GLY A 1 184 ? -9.573 -34.500 -31.206 1.00 43.78 184 GLY A O 1
ATOM 1478 N N . GLN A 1 185 ? -10.514 -36.367 -30.317 1.00 35.84 185 GLN A N 1
ATOM 1479 C CA . GLN A 1 185 ? -10.357 -37.259 -31.474 1.00 35.84 185 GLN A CA 1
ATOM 1480 C C . GLN A 1 185 ? -11.713 -37.494 -32.130 1.00 35.84 185 GLN A C 1
ATOM 1482 O O . GLN A 1 185 ? -12.691 -37.689 -31.373 1.00 35.84 185 GLN A O 1
#